Protein 6D4R (pdb70)

Structure (mmCIF, N/CA/C/O backbone):
data_6D4R
#
_entry.id   6D4R
#
_cell.length_a   88.710
_cell.length_b   88.710
_cell.length_c   84.660
_cell.angle_alpha   90.00
_cell.angle_beta   90.00
_cell.angle_gamma   90.00
#
_symmetry.space_group_name_H-M   'I 4'
#
loop_
_entity.id
_entity.type
_entity.pdbx_description
1 polymer "Inosine-5'-monophosphate dehydrogenase,Inosine-5'-monophosphate dehydrogenase"
2 non-polymer 'INOSINIC ACID'
3 non-polymer [4-(isoquinoline-5-sulfonyl)piperazin-1-yl](3-nitrophenyl)methanone
4 water water
#
loop_
_atom_site.group_PDB
_atom_site.id
_atom_site.type_symbol
_atom_site.label_atom_id
_atom_site.label_alt_id
_atom_site.label_comp_id
_atom_site.label_asym_id
_atom_site.label_entity_id
_atom_site.label_seq_id
_atom_site.pdbx_PDB_ins_code
_atom_site.Cartn_x
_atom_site.Cartn_y
_atom_site.Cartn_z
_atom_site.occupancy
_atom_site.B_iso_or_equiv
_atom_site.auth_seq_id
_atom_site.auth_comp_id
_atom_site.auth_asym_id
_atom_site.auth_atom_id
_atom_site.pdbx_PDB_model_num
ATOM 1 N N . VAL A 1 15 ? 37.616 -55.662 -18.045 1.00 32.29 15 VAL A N 1
ATOM 2 C CA . VAL A 1 15 ? 37.531 -54.509 -17.157 1.00 28.17 15 VAL A CA 1
ATOM 3 C C . VAL A 1 15 ? 38.477 -54.728 -15.980 1.00 25.41 15 VAL A C 1
ATOM 4 O O . VAL A 1 15 ? 38.411 -55.776 -15.333 1.00 27.80 15 VAL A O 1
ATOM 8 N N . PRO A 1 16 ? 39.368 -53.753 -15.720 1.00 27.00 16 PRO A N 1
ATOM 9 C CA . PRO A 1 16 ? 40.407 -53.875 -14.689 1.00 28.48 16 PRO A CA 1
ATOM 10 C C . PRO A 1 16 ? 39.882 -54.267 -13.306 1.00 24.39 16 PRO A C 1
ATOM 11 O O . PRO A 1 16 ? 40.589 -54.929 -12.551 1.00 25.19 16 PRO A O 1
ATOM 15 N N . THR A 1 17 ? 38.657 -53.876 -12.975 1.00 18.83 17 THR A N 1
ATOM 16 C CA . THR A 1 17 ? 38.119 -54.156 -11.648 1.00 18.37 17 THR A CA 1
ATOM 17 C C . THR A 1 17 ? 37.182 -55.359 -11.608 1.00 17.26 17 THR A C 1
ATOM 18 O O . THR A 1 17 ? 36.607 -55.665 -10.564 1.00 16.66 17 THR A O 1
ATOM 22 N N . GLY A 1 18 ? 37.035 -56.041 -12.741 1.00 16.17 18 GLY A N 1
ATOM 23 C CA . GLY A 1 18 ? 36.290 -57.285 -12.775 1.00 17.67 18 GLY A CA 1
ATOM 24 C C . GLY A 1 18 ? 35.071 -57.315 -13.671 1.00 15.58 18 GLY A C 1
ATOM 25 O O . GLY A 1 18 ? 34.376 -56.310 -13.860 1.00 17.08 18 GLY A O 1
ATOM 26 N N . GLY A 1 19 ? 34.802 -58.500 -14.208 1.00 17.44 19 GLY A N 1
ATOM 27 C CA . GLY A 1 19 ? 33.707 -58.685 -15.140 1.00 17.14 19 GLY A CA 1
ATOM 28 C C . GLY A 1 19 ? 34.049 -58.118 -16.502 1.00 18.86 19 GLY A C 1
ATOM 29 O O . GLY A 1 19 ? 35.178 -57.695 -16.745 1.00 20.71 19 GLY A O 1
ATOM 30 N N . ASP A 1 20 ? 33.060 -58.106 -17.392 1.00 21.00 20 ASP A N 1
ATOM 31 C CA . ASP A 1 20 ? 33.281 -57.653 -18.763 1.00 21.63 20 ASP A CA 1
ATOM 32 C C . ASP A 1 20 ? 32.487 -56.397 -19.122 1.00 25.02 20 ASP A C 1
ATOM 33 O O . ASP A 1 20 ? 32.515 -55.950 -20.265 1.00 27.38 20 ASP A O 1
ATOM 38 N N . ASP A 1 21 ? 31.793 -55.832 -18.140 1.00 19.19 21 ASP A N 1
ATOM 39 C CA . ASP A 1 21 ? 30.914 -54.690 -18.350 1.00 19.19 21 ASP A CA 1
ATOM 40 C C . ASP A 1 21 ? 31.531 -53.403 -17.779 1.00 19.05 21 ASP A C 1
ATOM 41 O O . ASP A 1 21 ? 31.579 -53.224 -16.562 1.00 19.57 21 ASP A O 1
ATOM 46 N N . PRO A 1 22 ? 31.964 -52.485 -18.658 1.00 19.04 22 PRO A N 1
ATOM 47 C CA . PRO A 1 22 ? 32.612 -51.240 -18.229 1.00 21.29 22 PRO A CA 1
ATOM 48 C C . PRO A 1 22 ? 31.652 -50.298 -17.509 1.00 19.19 22 PRO A C 1
ATOM 49 O O . PRO A 1 22 ? 32.104 -49.361 -16.851 1.00 25.21 22 PRO A O 1
ATOM 53 N N . THR A 1 23 ? 30.353 -50.537 -17.632 1.00 18.81 23 THR A N 1
ATOM 54 C CA . THR A 1 23 ? 29.373 -49.651 -17.021 1.00 19.77 23 THR A CA 1
ATOM 55 C C . THR A 1 23 ? 28.980 -50.096 -15.616 1.00 17.83 23 THR A C 1
ATOM 56 O O . THR A 1 23 ? 28.284 -49.375 -14.922 1.00 17.91 23 THR A O 1
ATOM 60 N N . LYS A 1 24 ? 29.430 -51.278 -15.196 1.00 16.33 24 LYS A N 1
ATOM 61 C CA . LYS A 1 24 ? 29.020 -51.810 -13.893 1.00 16.50 24 LYS A CA 1
ATOM 62 C C . LYS A 1 24 ? 29.492 -50.902 -12.770 1.00 16.31 24 LYS A C 1
ATOM 63 O O . LYS A 1 24 ? 28.741 -50.606 -11.841 1.00 15.95 24 LYS A O 1
ATOM 69 N N . ILE A 1 25 ? 30.741 -50.476 -12.861 1.00 16.68 25 ILE A N 1
ATOM 70 C CA . ILE A 1 25 ? 31.241 -49.469 -11.948 1.00 17.78 25 ILE A CA 1
ATOM 71 C C . ILE A 1 25 ? 31.314 -48.198 -12.788 1.00 23.21 25 ILE A C 1
ATOM 72 O O . ILE A 1 25 ? 32.253 -47.996 -13.553 1.00 27.07 25 ILE A O 1
ATOM 77 N N . ALA A 1 26 ? 30.268 -47.381 -12.657 1.00 21.96 26 ALA A N 1
ATOM 78 C CA . ALA A 1 26 ? 29.935 -46.344 -13.637 1.00 25.82 26 ALA A CA 1
ATOM 79 C C . ALA A 1 26 ? 30.747 -45.062 -13.520 1.00 30.11 26 ALA A C 1
ATOM 80 O O . ALA A 1 26 ? 30.822 -44.302 -14.484 1.00 31.41 26 ALA A O 1
ATOM 82 N N . MET A 1 27 ? 31.346 -44.825 -12.352 1.00 24.78 27 MET A N 1
ATOM 83 C CA . MET A 1 27 ? 32.137 -43.614 -12.109 1.00 23.11 27 MET A CA 1
ATOM 84 C C . MET A 1 27 ? 33.024 -43.751 -10.875 1.00 19.01 27 MET A C 1
ATOM 85 O O . MET A 1 27 ? 32.845 -44.676 -10.075 1.00 18.79 27 MET A O 1
ATOM 90 N N . LEU A 1 28 ? 33.967 -42.824 -10.726 1.00 18.92 28 LEU A N 1
ATOM 91 C CA . LEU A 1 28 ? 34.743 -42.687 -9.499 1.00 17.56 28 LEU A CA 1
ATOM 92 C C . LEU A 1 28 ? 34.192 -41.483 -8.749 1.00 17.98 28 LEU A C 1
ATOM 93 O O . LEU A 1 28 ? 34.298 -40.342 -9.214 1.00 19.70 28 LEU A O 1
ATOM 98 N N . GLY A 1 29 ? 33.571 -41.738 -7.605 1.00 13.73 29 GLY A N 1
ATOM 99 C CA . GLY A 1 29 ? 32.917 -40.683 -6.852 1.00 13.63 29 GLY A CA 1
ATOM 100 C C . GLY A 1 29 ? 33.845 -39.972 -5.899 1.00 14.43 29 GLY A C 1
ATOM 101 O O . GLY A 1 29 ? 34.484 -40.608 -5.052 1.00 15.65 29 GLY A O 1
ATOM 102 N N . LEU A 1 30 ? 33.906 -38.653 -6.033 1.00 13.74 30 LEU A N 1
ATOM 103 C CA . LEU A 1 30 ? 34.697 -37.814 -5.140 1.00 14.02 30 LEU A CA 1
ATOM 104 C C . LEU A 1 30 ? 33.843 -37.131 -4.080 1.00 11.82 30 LEU A C 1
ATOM 105 O O . LEU A 1 30 ? 32.727 -36.683 -4.352 1.00 13.13 30 LEU A O 1
ATOM 110 N N . THR A 1 31 ? 34.385 -37.038 -2.871 1.00 13.11 31 THR A N 1
ATOM 111 C CA . THR A 1 31 ? 33.733 -36.297 -1.802 1.00 14.56 31 THR A CA 1
ATOM 112 C C . THR A 1 31 ? 34.499 -34.996 -1.590 1.00 12.30 31 THR A C 1
ATOM 113 O O . THR A 1 31 ? 35.512 -34.764 -2.258 1.00 13.20 31 THR A O 1
ATOM 117 N N . PHE A 1 32 ? 34.026 -34.158 -0.669 1.00 12.67 32 PHE A N 1
ATOM 118 C CA . PHE A 1 32 ? 34.675 -32.877 -0.424 1.00 12.91 32 PHE A CA 1
ATOM 119 C C . PHE A 1 32 ? 36.162 -33.017 -0.111 1.00 13.71 32 PHE A C 1
ATOM 120 O O . PHE A 1 32 ? 36.980 -32.257 -0.628 1.00 13.49 32 PHE A O 1
ATOM 128 N N . ASP A 1 33 ? 36.500 -34.000 0.713 1.00 13.73 33 ASP A N 1
ATOM 129 C CA . ASP A 1 33 ? 37.878 -34.185 1.150 1.00 15.55 33 ASP A CA 1
ATOM 130 C C . ASP A 1 33 ? 38.820 -34.598 0.015 1.00 15.98 33 ASP A C 1
ATOM 131 O O . ASP A 1 33 ? 40.038 -34.516 0.162 1.00 18.50 33 ASP A O 1
ATOM 136 N N . ASP A 1 34 ? 38.272 -35.037 -1.114 1.00 13.29 34 ASP A N 1
ATOM 137 C CA . ASP A 1 34 ? 39.078 -35.449 -2.264 1.00 13.06 34 ASP A CA 1
ATOM 138 C C . ASP A 1 34 ? 39.581 -34.294 -3.119 1.00 13.27 34 ASP A C 1
ATOM 139 O O . ASP A 1 34 ? 40.390 -34.532 -4.020 1.00 13.67 34 ASP A O 1
ATOM 144 N N . VAL A 1 35 ? 39.088 -33.077 -2.887 1.00 13.33 35 VAL A N 1
ATOM 145 C CA . VAL A 1 35 ? 39.457 -31.978 -3.770 1.00 13.64 35 VAL A CA 1
ATOM 146 C C . VAL A 1 35 ? 39.809 -30.726 -2.993 1.00 12.69 35 VAL A C 1
ATOM 147 O O . VAL A 1 35 ? 39.389 -30.553 -1.854 1.00 14.10 35 VAL A O 1
ATOM 151 N N . LEU A 1 36 ? 40.584 -29.857 -3.631 1.00 12.77 36 LEU A N 1
ATOM 152 C CA . LEU A 1 36 ? 40.796 -28.490 -3.160 1.00 13.00 36 LEU A CA 1
ATOM 153 C C . LEU A 1 36 ? 40.530 -27.543 -4.314 1.00 13.35 36 LEU A C 1
ATOM 154 O O . LEU A 1 36 ? 40.720 -27.895 -5.481 1.00 12.93 36 LEU A O 1
ATOM 159 N N . LEU A 1 37 ? 40.076 -26.346 -3.980 1.00 12.62 37 LEU A N 1
ATOM 160 C CA . LEU A 1 37 ? 39.955 -25.277 -4.966 1.00 13.47 37 LEU A CA 1
ATOM 161 C C . LEU A 1 37 ? 41.302 -24.677 -5.318 1.00 13.77 37 LEU A C 1
ATOM 162 O O . LEU A 1 37 ? 42.087 -24.335 -4.433 1.00 13.77 37 LEU A O 1
ATOM 167 N N . LEU A 1 38 ? 41.551 -24.536 -6.617 1.00 14.12 38 LEU A N 1
ATOM 168 C CA . LEU A 1 38 ? 42.772 -23.879 -7.067 1.00 14.98 38 LEU A CA 1
ATOM 169 C C . LEU A 1 38 ? 42.635 -22.359 -7.016 1.00 14.67 38 LEU A C 1
ATOM 170 O O . LEU A 1 38 ? 41.620 -21.807 -7.462 1.00 16.29 38 LEU A O 1
ATOM 175 N N . PRO A 1 39 ? 43.641 -21.682 -6.454 1.00 15.92 39 PRO A N 1
ATOM 176 C CA . PRO A 1 39 ? 43.668 -20.220 -6.593 1.00 16.34 39 PRO A CA 1
ATOM 177 C C . PRO A 1 39 ? 43.729 -19.824 -8.060 1.00 16.30 39 PRO A C 1
ATOM 178 O O . PRO A 1 39 ? 44.222 -20.598 -8.889 1.00 16.23 39 PRO A O 1
ATOM 182 N N . ALA A 1 40 ? 43.210 -18.646 -8.376 1.00 16.63 40 ALA A N 1
ATOM 183 C CA . ALA A 1 40 ? 43.242 -18.136 -9.738 1.00 16.18 40 ALA A CA 1
ATOM 184 C C . ALA A 1 40 ? 43.469 -16.637 -9.659 1.00 17.66 40 ALA A C 1
ATOM 185 O O . ALA A 1 40 ? 43.431 -16.058 -8.580 1.00 16.76 40 ALA A O 1
ATOM 187 N N . ALA A 1 41 ? 43.727 -16.011 -10.802 1.00 17.41 41 ALA A N 1
ATOM 188 C CA . ALA A 1 41 ? 43.934 -14.568 -10.834 1.00 18.76 41 ALA A CA 1
ATOM 189 C C . ALA A 1 41 ? 42.758 -13.861 -10.159 1.00 17.95 41 ALA A C 1
ATOM 190 O O . ALA A 1 41 ? 41.601 -14.186 -10.433 1.00 18.29 41 ALA A O 1
ATOM 192 N N . SER A 1 42 ? 43.050 -12.928 -9.259 1.00 18.20 42 SER A N 1
ATOM 193 C CA . SER A 1 42 ? 41.993 -12.302 -8.478 1.00 16.85 42 SER A CA 1
ATOM 194 C C . SER A 1 42 ? 42.157 -10.810 -8.280 1.00 22.67 42 SER A C 1
ATOM 195 O O . SER A 1 42 ? 43.232 -10.332 -7.942 1.00 26.66 42 SER A O 1
ATOM 198 N N . ASP A 1 43 ? 41.055 -10.098 -8.474 1.00 22.84 43 ASP A N 1
ATOM 199 C CA . ASP A 1 43 ? 40.934 -8.694 -8.106 1.00 29.14 43 ASP A CA 1
ATOM 200 C C . ASP A 1 43 ? 39.877 -8.556 -7.005 1.00 27.08 43 ASP A C 1
ATOM 201 O O . ASP A 1 43 ? 39.384 -7.461 -6.729 1.00 29.55 43 ASP A O 1
ATOM 206 N N . VAL A 1 44 ? 39.527 -9.678 -6.383 1.00 20.35 44 VAL A N 1
ATOM 207 C CA . VAL A 1 44 ? 38.426 -9.729 -5.426 1.00 20.34 44 VAL A CA 1
ATOM 208 C C . VAL A 1 44 ? 38.911 -9.781 -3.987 1.00 19.91 44 VAL A C 1
ATOM 209 O O . VAL A 1 44 ? 39.615 -10.719 -3.595 1.00 21.58 44 VAL A O 1
ATOM 213 N N . LEU A 1 45 ? 38.546 -8.813 -3.202 1.00 22.11 45 LEU A N 1
ATOM 214 C CA . LEU A 1 45 ? 38.798 -8.859 -1.790 1.00 20.20 45 LEU A CA 1
ATOM 215 C C . LEU A 1 45 ? 37.671 -9.598 -1.080 1.00 20.15 45 LEU A C 1
ATOM 216 O O . LEU A 1 45 ? 36.549 -9.368 -1.363 1.00 19.56 45 LEU A O 1
ATOM 221 N N . PRO A 1 46 ? 38.013 -10.455 -0.145 1.00 17.46 46 PRO A N 1
ATOM 222 C CA . PRO A 1 46 ? 36.968 -11.231 0.533 1.00 18.05 46 PRO A CA 1
ATOM 223 C C . PRO A 1 46 ? 35.813 -10.370 1.048 1.00 19.17 46 PRO A C 1
ATOM 224 O O . PRO A 1 46 ? 34.652 -10.742 0.878 1.00 19.33 46 PRO A O 1
ATOM 228 N N . ALA A 1 47 ? 36.127 -9.212 1.620 1.00 20.87 47 ALA A N 1
ATOM 229 C CA . ALA A 1 47 ? 35.092 -8.361 2.202 1.00 22.75 47 ALA A CA 1
ATOM 230 C C . ALA A 1 47 ? 34.115 -7.820 1.162 1.00 23.03 47 ALA A C 1
ATOM 231 O O . ALA A 1 47 ? 32.985 -7.452 1.500 1.00 26.74 47 ALA A O 1
ATOM 233 N N . ASN A 1 48 ? 34.535 -7.796 -0.098 1.00 21.49 48 ASN A N 1
ATOM 234 C CA . ASN A 1 48 ? 33.739 -7.195 -1.167 1.00 25.72 48 ASN A CA 1
ATOM 235 C C . ASN A 1 48 ? 33.058 -8.187 -2.099 1.00 25.67 48 ASN A C 1
ATOM 236 O O . ASN A 1 48 ? 32.307 -7.789 -2.994 1.00 26.54 48 ASN A O 1
ATOM 241 N N . ALA A 1 49 ? 33.345 -9.472 -1.917 1.00 20.30 49 ALA A N 1
ATOM 242 C CA . ALA A 1 49 ? 32.634 -10.488 -2.676 1.00 19.98 49 ALA A CA 1
ATOM 243 C C . ALA A 1 49 ? 31.132 -10.379 -2.422 1.00 19.54 49 ALA A C 1
ATOM 244 O O . ALA A 1 49 ? 30.698 -9.949 -1.353 1.00 21.75 49 ALA A O 1
ATOM 246 N N . ASP A 1 50 ? 30.356 -10.761 -3.427 1.00 17.95 50 ASP A N 1
ATOM 247 C CA . ASP A 1 50 ? 28.907 -10.779 -3.338 1.00 15.55 50 ASP A CA 1
ATOM 248 C C . ASP A 1 50 ? 28.534 -12.242 -3.095 1.00 14.22 50 ASP A C 1
ATOM 249 O O . ASP A 1 50 ? 28.700 -13.078 -3.988 1.00 16.62 50 ASP A O 1
ATOM 254 N N . THR A 1 51 ? 28.062 -12.552 -1.891 1.00 15.24 51 THR A N 1
ATOM 255 C CA . THR A 1 51 ? 27.734 -13.938 -1.538 1.00 14.95 51 THR A CA 1
ATOM 256 C C . THR A 1 51 ? 26.299 -14.357 -1.883 1.00 17.35 51 THR A C 1
ATOM 257 O O . THR A 1 51 ? 25.880 -15.466 -1.555 1.00 16.85 51 THR A O 1
ATOM 261 N N . SER A 1 52 ? 25.533 -13.479 -2.521 1.00 16.32 52 SER A N 1
ATOM 262 C CA . SER A 1 52 ? 24.143 -13.803 -2.829 1.00 16.11 52 SER A CA 1
ATOM 263 C C . SER A 1 52 ? 24.031 -14.943 -3.840 1.00 16.05 52 SER A C 1
ATOM 264 O O . SER A 1 52 ? 24.884 -15.118 -4.704 1.00 16.37 52 SER A O 1
ATOM 267 N N . SER A 1 53 ? 22.956 -15.715 -3.749 1.00 15.88 53 SER A N 1
ATOM 268 C CA . SER A 1 53 ? 22.798 -16.827 -4.671 1.00 16.66 53 SER A CA 1
ATOM 269 C C . SER A 1 53 ? 21.353 -17.283 -4.737 1.00 16.27 53 SER A C 1
ATOM 270 O O . SER A 1 53 ? 20.605 -17.097 -3.787 1.00 16.42 53 SER A O 1
ATOM 273 N N . GLN A 1 54 ? 20.973 -17.896 -5.854 1.00 16.53 54 GLN A N 1
ATOM 274 C CA . GLN A 1 54 ? 19.626 -18.456 -6.000 1.00 15.59 54 GLN A CA 1
ATOM 275 C C . GLN A 1 54 ? 19.412 -19.686 -5.122 1.00 16.20 54 GLN A C 1
ATOM 276 O O . GLN A 1 54 ? 20.130 -20.673 -5.253 1.00 15.79 54 GLN A O 1
ATOM 282 N N . LEU A 1 55 ? 18.447 -19.605 -4.214 1.00 14.83 55 LEU A N 1
ATOM 283 C CA . LEU A 1 55 ? 17.914 -20.791 -3.549 1.00 15.02 55 LEU A CA 1
ATOM 284 C C . LEU A 1 55 ? 17.024 -21.575 -4.517 1.00 15.58 55 LEU A C 1
ATOM 285 O O . LEU A 1 55 ? 17.082 -22.803 -4.615 1.00 15.68 55 LEU A O 1
ATOM 290 N N . THR A 1 56 ? 16.159 -20.838 -5.210 1.00 15.78 56 THR A N 1
ATOM 291 C CA . THR A 1 56 ? 15.256 -21.414 -6.201 1.00 16.98 56 THR A CA 1
ATOM 292 C C . THR A 1 56 ? 15.290 -20.516 -7.419 1.00 17.32 56 THR A C 1
ATOM 293 O O . THR A 1 56 ? 15.952 -19.477 -7.395 1.00 17.27 56 THR A O 1
ATOM 297 N N . LYS A 1 57 ? 14.572 -20.888 -8.472 1.00 19.17 57 LYS A N 1
ATOM 298 C CA . LYS A 1 57 ? 14.514 -20.041 -9.665 1.00 18.27 57 LYS A CA 1
ATOM 299 C C . LYS A 1 57 ? 14.186 -18.578 -9.336 1.00 19.69 57 LYS A C 1
ATOM 300 O O . LYS A 1 57 ? 14.812 -17.670 -9.873 1.00 21.36 57 LYS A O 1
ATOM 306 N N . LYS A 1 58 ? 13.226 -18.345 -8.443 1.00 19.17 58 LYS A N 1
ATOM 307 C CA . LYS A 1 58 ? 12.821 -16.966 -8.131 1.00 20.43 58 LYS A CA 1
ATOM 308 C C . LYS A 1 58 ? 13.473 -16.358 -6.888 1.00 25.76 58 LYS A C 1
ATOM 309 O O . LYS A 1 58 ? 13.627 -15.139 -6.798 1.00 30.08 58 LYS A O 1
ATOM 315 N N . ILE A 1 59 ? 13.847 -17.187 -5.920 1.00 17.11 59 ILE A N 1
ATOM 316 C CA . ILE A 1 59 ? 14.299 -16.661 -4.637 1.00 20.06 59 ILE A CA 1
ATOM 317 C C . ILE A 1 59 ? 15.819 -16.612 -4.528 1.00 19.69 59 ILE A C 1
ATOM 318 O O . ILE A 1 59 ? 16.494 -17.641 -4.658 1.00 18.53 59 ILE A O 1
ATOM 323 N N . ARG A 1 60 ? 16.346 -15.409 -4.314 1.00 19.60 60 ARG A N 1
ATOM 324 C CA . ARG A 1 60 ? 17.776 -15.199 -4.116 1.00 17.62 60 ARG A CA 1
ATOM 325 C C . ARG A 1 60 ? 18.030 -14.854 -2.658 1.00 21.20 60 ARG A C 1
ATOM 326 O O . ARG A 1 60 ? 17.375 -13.975 -2.101 1.00 24.85 60 ARG A O 1
ATOM 334 N N . LEU A 1 61 ? 18.971 -15.557 -2.037 1.00 17.15 61 LEU A N 1
ATOM 335 C CA . LEU A 1 61 ? 19.355 -15.307 -0.656 1.00 16.15 61 LEU A CA 1
ATOM 336 C C . LEU A 1 61 ? 20.603 -14.436 -0.603 1.00 17.65 61 LEU A C 1
ATOM 337 O O . LEU A 1 61 ? 21.428 -14.469 -1.515 1.00 18.25 61 LEU A O 1
ATOM 342 N N . LYS A 1 62 ? 20.751 -13.676 0.475 1.00 15.77 62 LYS A N 1
ATOM 343 C CA . LYS A 1 62 ? 21.957 -12.873 0.670 1.00 16.48 62 LYS A CA 1
ATOM 344 C C . LYS A 1 62 ? 23.179 -13.746 0.996 1.00 17.94 62 LYS A C 1
ATOM 345 O O . LYS A 1 62 ? 24.316 -13.419 0.634 1.00 17.66 62 LYS A O 1
ATOM 351 N N . VAL A 1 63 ? 22.924 -14.842 1.706 1.00 16.11 63 VAL A N 1
ATOM 352 C CA A VAL A 1 63 ? 23.967 -15.818 1.981 0.37 17.89 63 VAL A CA 1
ATOM 353 C CA B VAL A 1 63 ? 23.929 -15.822 2.107 0.63 17.95 63 VAL A CA 1
ATOM 354 C C . VAL A 1 63 ? 23.443 -17.185 1.603 1.00 15.81 63 VAL A C 1
ATOM 355 O O . VAL A 1 63 ? 22.287 -17.522 1.836 1.00 17.31 63 VAL A O 1
ATOM 362 N N . PRO A 1 64 ? 24.310 -17.975 0.949 1.00 14.58 64 PRO A N 1
ATOM 363 C CA . PRO A 1 64 ? 23.807 -19.167 0.243 1.00 14.96 64 PRO A CA 1
ATOM 364 C C . PRO A 1 64 ? 23.700 -20.407 1.117 1.00 13.91 64 PRO A C 1
ATOM 365 O O . PRO A 1 64 ? 24.215 -21.477 0.766 1.00 15.68 64 PRO A O 1
ATOM 369 N N . LEU A 1 65 ? 23.001 -20.261 2.236 1.00 14.84 65 LEU A N 1
ATOM 370 C CA . LEU A 1 65 ? 22.961 -21.297 3.252 1.00 15.10 65 LEU A CA 1
ATOM 371 C C . LEU A 1 65 ? 21.556 -21.488 3.772 1.00 14.39 65 LEU A C 1
ATOM 372 O O . LEU A 1 65 ? 20.843 -20.516 4.055 1.00 15.07 65 LEU A O 1
ATOM 377 N N A VAL A 1 66 ? 21.124 -22.741 3.859 0.60 15.04 66 VAL A N 1
ATOM 378 N N B VAL A 1 66 ? 21.183 -22.754 3.920 0.40 15.05 66 VAL A N 1
ATOM 379 C CA A VAL A 1 66 ? 19.839 -23.062 4.473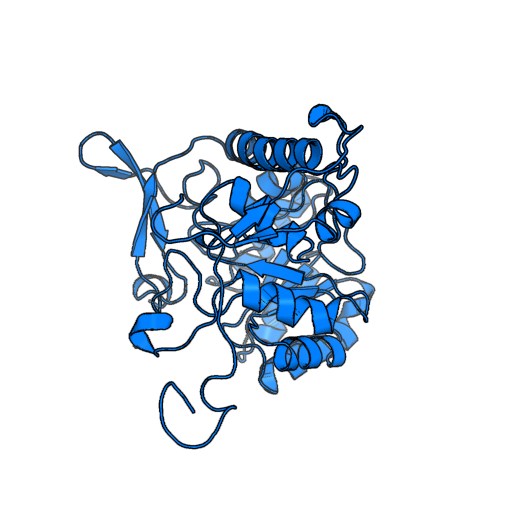 0.60 15.90 66 VAL A CA 1
ATOM 380 C CA B VAL A 1 66 ? 19.878 -23.146 4.421 0.40 15.90 66 VAL A CA 1
ATOM 381 C C A VAL A 1 66 ? 20.018 -24.157 5.515 0.60 14.02 66 VAL A C 1
ATOM 382 C C B VAL A 1 66 ? 20.087 -24.134 5.564 0.40 14.06 66 VAL A C 1
ATOM 383 O O A VAL A 1 66 ? 20.874 -25.028 5.378 0.60 15.53 66 VAL A O 1
ATOM 384 O O B VAL A 1 66 ? 21.041 -24.916 5.544 0.40 15.31 66 VAL A O 1
ATOM 391 N N . SER A 1 67 ? 19.220 -24.098 6.574 1.00 14.83 67 SER A N 1
ATOM 392 C CA . SER A 1 67 ? 19.315 -25.081 7.652 1.00 16.25 67 SER A CA 1
ATOM 393 C C . SER A 1 67 ? 18.442 -26.306 7.386 1.00 15.17 67 SER A C 1
ATOM 394 O O . SER A 1 67 ? 17.344 -26.196 6.834 1.00 16.88 67 SER A O 1
ATOM 397 N N . SER A 1 68 ? 18.958 -27.467 7.773 1.00 15.98 68 SER A N 1
ATOM 398 C CA . SER A 1 68 ? 18.308 -28.751 7.512 1.00 15.54 68 SER A CA 1
ATOM 399 C C . SER A 1 68 ? 16.938 -28.874 8.150 1.00 15.97 68 SER A C 1
ATOM 400 O O . SER A 1 68 ? 16.709 -28.373 9.261 1.00 16.97 68 SER A O 1
ATOM 403 N N . ALA A 1 69 ? 16.047 -29.568 7.450 1.00 14.60 69 ALA A N 1
ATOM 404 C CA . ALA A 1 69 ? 14.708 -29.841 7.952 1.00 15.63 69 ALA A CA 1
ATOM 405 C C . ALA A 1 69 ? 14.755 -31.001 8.942 1.00 15.25 69 ALA A C 1
ATOM 406 O O . ALA A 1 69 ? 14.293 -32.103 8.648 1.00 17.17 69 ALA A O 1
ATOM 408 N N . MET A 1 70 ? 15.315 -30.742 10.118 1.00 16.45 70 MET A N 1
ATOM 409 C CA . MET A 1 70 ? 15.523 -31.777 11.126 1.00 17.48 70 MET A CA 1
ATOM 410 C C . MET A 1 70 ? 15.068 -31.273 12.482 1.00 15.96 70 MET A C 1
ATOM 411 O O . MET A 1 70 ? 15.182 -30.086 12.772 1.00 16.90 70 MET A O 1
ATOM 416 N N . ASP A 1 71 ? 14.591 -32.183 13.324 1.00 18.31 71 ASP A N 1
ATOM 417 C CA . ASP A 1 71 ? 14.051 -31.769 14.619 1.00 19.96 71 ASP A CA 1
ATOM 418 C C . ASP A 1 71 ? 15.103 -31.425 15.680 1.00 21.93 71 ASP A C 1
ATOM 419 O O . ASP A 1 71 ? 14.757 -30.997 16.784 1.00 23.00 71 ASP A O 1
ATOM 424 N N . THR A 1 72 ? 16.382 -31.582 15.339 1.00 18.07 72 THR A N 1
ATOM 425 C CA . THR A 1 72 ? 17.448 -31.073 16.193 1.00 19.23 72 THR A CA 1
ATOM 426 C C . THR A 1 72 ? 18.197 -29.921 15.514 1.00 18.47 72 THR A C 1
ATOM 427 O O . THR A 1 72 ? 19.259 -29.507 15.967 1.00 21.54 72 THR A O 1
ATOM 431 N N . VAL A 1 73 ? 17.611 -29.380 14.448 1.00 17.47 73 VAL A N 1
ATOM 432 C CA . VAL A 1 73 ? 18.213 -28.253 13.743 1.00 18.05 73 VAL A CA 1
ATOM 433 C C . VAL A 1 73 ? 17.272 -27.059 13.565 1.00 17.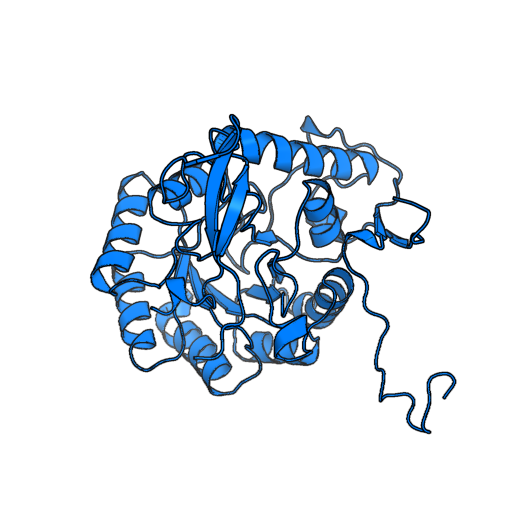11 73 VAL A C 1
ATOM 434 O O . VAL A 1 73 ? 17.598 -25.960 14.007 1.00 18.47 73 VAL A O 1
ATOM 438 N N . THR A 1 74 ? 16.118 -27.266 12.927 1.00 16.42 74 THR A N 1
ATOM 439 C CA . THR A 1 74 ? 15.271 -26.143 12.531 1.00 16.74 74 THR A CA 1
ATOM 440 C C . THR A 1 74 ? 13.829 -26.164 13.011 1.00 17.93 74 THR A C 1
ATOM 441 O O . THR A 1 74 ? 12.992 -26.888 12.477 1.00 18.63 74 THR A O 1
ATOM 445 N N . GLU A 1 75 ? 13.561 -25.334 14.017 1.00 19.27 75 GLU A N 1
ATOM 446 C CA . GLU A 1 75 ? 12.200 -24.916 14.326 1.00 19.19 75 GLU A CA 1
ATOM 447 C C . GLU A 1 75 ? 12.145 -23.402 14.167 1.00 19.85 75 GLU A C 1
ATOM 448 O O . GLU A 1 75 ? 13.030 -22.825 13.546 1.00 18.43 75 GLU A O 1
ATOM 454 N N . ALA A 1 76 ? 11.113 -22.747 14.694 1.00 19.63 76 ALA A N 1
ATOM 455 C CA . ALA A 1 76 ? 10.936 -21.319 14.449 1.00 19.95 76 ALA A CA 1
ATOM 456 C C . ALA A 1 76 ? 12.138 -20.443 14.820 1.00 18.13 76 ALA A C 1
ATOM 457 O O . ALA A 1 76 ? 12.512 -19.546 14.067 1.00 19.38 76 ALA A O 1
ATOM 459 N N . ARG A 1 77 ? 12.760 -20.715 15.944 1.00 19.08 77 ARG A N 1
ATOM 460 C CA . ARG A 1 77 ? 13.848 -19.874 16.386 1.00 18.70 77 ARG A CA 1
ATOM 461 C C . ARG A 1 77 ? 15.007 -19.907 15.399 1.00 18.22 77 ARG A C 1
ATOM 462 O O . ARG A 1 77 ? 15.536 -18.908 15.047 1.00 19.78 77 ARG A O 1
ATOM 470 N N . MET A 1 78 ? 15.346 -21.099 14.936 1.00 18.32 78 MET A N 1
ATOM 471 C CA . MET A 1 78 ? 16.401 -21.254 13.939 1.00 18.26 78 MET A CA 1
ATOM 472 C C . MET A 1 78 ? 16.010 -20.611 12.614 1.00 16.45 78 MET A C 1
ATOM 473 O O . MET A 1 78 ? 16.824 -19.929 11.987 1.00 17.47 78 MET A O 1
ATOM 478 N N . ALA A 1 79 ? 14.771 -20.825 12.177 1.00 16.96 79 ALA A N 1
ATOM 479 C CA . ALA A 1 79 ? 14.329 -20.236 10.915 1.00 17.56 79 ALA A CA 1
ATOM 480 C C . ALA A 1 79 ? 14.405 -18.702 10.943 1.00 17.88 79 ALA A C 1
ATOM 481 O O . ALA A 1 79 ? 14.816 -18.064 9.977 1.00 18.23 79 ALA A O 1
ATOM 483 N N . ILE A 1 80 ? 14.010 -18.112 12.064 1.00 19.62 80 ILE A N 1
ATOM 484 C CA . ILE A 1 80 ? 14.086 -16.667 12.218 1.00 20.46 80 ILE A CA 1
ATOM 485 C C . ILE A 1 80 ? 15.544 -16.196 12.153 1.00 17.64 80 ILE A C 1
ATOM 486 O O . ILE A 1 80 ? 15.872 -15.257 11.433 1.00 19.36 80 ILE A O 1
ATOM 491 N N . ALA A 1 81 ? 16.417 -16.864 12.899 1.00 19.33 81 ALA A N 1
ATOM 492 C CA . ALA A 1 81 ? 17.821 -16.474 12.933 1.00 19.57 81 ALA A CA 1
ATOM 493 C C . ALA A 1 81 ? 18.485 -16.651 11.563 1.00 18.36 81 ALA A C 1
ATOM 494 O O . ALA A 1 81 ? 19.245 -15.797 11.132 1.00 17.42 81 ALA A O 1
ATOM 496 N N . MET A 1 82 ? 18.172 -17.750 10.877 1.00 17.82 82 MET A N 1
ATOM 497 C CA . MET A 1 82 ? 18.730 -17.987 9.542 1.00 17.28 82 MET A CA 1
ATOM 498 C C . MET A 1 82 ? 18.319 -16.900 8.553 1.00 16.96 82 MET A C 1
ATOM 499 O O . MET A 1 82 ? 19.141 -16.388 7.797 1.00 17.98 82 MET A O 1
ATOM 504 N N . ALA A 1 83 ? 17.041 -16.538 8.569 1.00 17.24 83 ALA A N 1
ATOM 505 C CA . ALA A 1 83 ? 16.545 -15.499 7.680 1.00 17.72 83 ALA A CA 1
ATOM 506 C C . ALA A 1 83 ? 17.196 -14.145 7.986 1.00 18.11 83 ALA A C 1
ATOM 507 O O . ALA A 1 83 ? 17.584 -13.419 7.068 1.00 19.64 83 ALA A O 1
ATOM 509 N N . ARG A 1 84 ? 17.333 -13.819 9.270 1.00 18.65 84 ARG A N 1
ATOM 510 C CA . ARG A 1 84 ? 17.966 -12.565 9.659 1.00 19.63 84 ARG A CA 1
ATOM 511 C C . ARG A 1 84 ? 19.428 -12.522 9.232 1.00 21.23 84 ARG A C 1
ATOM 512 O O . ARG A 1 84 ? 19.950 -11.458 8.927 1.00 23.02 84 ARG A O 1
ATOM 520 N N . ALA A 1 85 ? 20.078 -13.684 9.208 1.00 19.56 85 ALA A N 1
ATOM 521 C CA . ALA A 1 85 ? 21.476 -13.790 8.792 1.00 20.03 85 ALA A CA 1
ATOM 522 C C . ALA A 1 85 ? 21.644 -13.757 7.270 1.00 20.17 85 ALA A C 1
ATOM 523 O O . ALA A 1 85 ? 22.761 -13.733 6.776 1.00 22.06 85 ALA A O 1
ATOM 525 N N . GLY A 1 86 ? 20.539 -13.786 6.530 1.00 19.09 86 GLY A N 1
ATOM 526 C CA . GLY A 1 86 ? 20.593 -13.697 5.084 1.00 19.83 86 GLY A CA 1
ATOM 527 C C . GLY A 1 86 ? 20.376 -15.023 4.380 1.00 16.22 86 GLY A C 1
ATOM 528 O O . GLY A 1 86 ? 20.389 -15.067 3.150 1.00 16.59 86 GLY A O 1
ATOM 529 N N . GLY A 1 87 ? 20.161 -16.086 5.161 1.00 15.66 87 GLY A N 1
ATOM 530 C CA . GLY A 1 87 ? 19.874 -17.405 4.622 1.00 16.75 87 GLY A CA 1
ATOM 531 C C . GLY A 1 87 ? 18.414 -17.772 4.797 1.00 16.50 87 GLY A C 1
ATOM 532 O O . GLY A 1 87 ? 17.541 -16.906 4.725 1.00 16.87 87 GLY A O 1
ATOM 533 N N . MET A 1 88 ? 18.131 -19.047 5.034 1.00 16.00 88 MET A N 1
ATOM 534 C CA . MET A 1 88 ? 16.752 -19.473 5.283 1.00 17.02 88 MET A CA 1
ATOM 535 C C . MET A 1 88 ? 16.740 -20.771 6.071 1.00 15.72 88 MET A C 1
ATOM 536 O O . MET A 1 88 ? 17.678 -21.564 5.987 1.00 15.96 88 MET A O 1
ATOM 541 N N . GLY A 1 89 ? 15.688 -20.977 6.848 1.00 16.78 89 GLY A N 1
ATOM 542 C CA . GLY A 1 89 ? 15.477 -22.252 7.504 1.00 16.73 89 GLY A CA 1
ATOM 543 C C . GLY A 1 89 ? 14.407 -23.057 6.796 1.00 16.67 89 GLY A C 1
ATOM 544 O O . GLY A 1 89 ? 13.470 -22.495 6.223 1.00 17.29 89 GLY A O 1
ATOM 545 N N . VAL A 1 90 ? 14.553 -24.377 6.816 1.00 15.59 90 VAL A N 1
ATOM 546 C CA . VAL A 1 90 ? 13.482 -25.265 6.373 1.00 17.51 90 VAL A CA 1
ATOM 547 C C . VAL A 1 90 ? 12.944 -25.987 7.600 1.00 16.54 90 VAL A C 1
ATOM 548 O O . VAL A 1 90 ? 13.631 -26.816 8.199 1.00 16.85 90 VAL A O 1
ATOM 552 N N . LEU A 1 91 ? 11.721 -25.638 8.001 1.00 17.07 91 LEU A N 1
ATOM 553 C CA . LEU A 1 91 ? 11.108 -26.258 9.173 1.00 16.81 91 LEU A CA 1
ATOM 554 C C . LEU A 1 91 ? 10.886 -27.755 8.997 1.00 17.39 91 LEU A C 1
ATOM 555 O O . LEU A 1 91 ? 10.376 -28.203 7.968 1.00 19.54 91 LEU A O 1
ATOM 560 N N . HIS A 1 92 ? 11.260 -28.526 10.011 1.00 18.20 92 HIS A N 1
ATOM 561 C CA . HIS A 1 92 ? 11.099 -29.971 9.939 1.00 18.03 92 HIS A CA 1
ATOM 562 C C . HIS A 1 92 ? 9.620 -30.349 9.997 1.00 19.16 92 HIS A C 1
ATOM 563 O O . HIS A 1 92 ? 8.778 -29.541 10.408 1.00 19.29 92 HIS A O 1
ATOM 570 N N . ARG A 1 93 ? 9.315 -31.565 9.565 1.00 18.94 93 ARG A N 1
ATOM 571 C CA . ARG A 1 93 ? 7.934 -32.046 9.487 1.00 19.71 93 ARG A CA 1
ATOM 572 C C . ARG A 1 93 ? 7.634 -33.188 10.450 1.00 20.45 93 ARG A C 1
ATOM 573 O O . ARG A 1 93 ? 6.638 -33.901 10.293 1.00 21.42 93 ARG A O 1
ATOM 581 N N . ASN A 1 94 ? 8.451 -33.357 11.464 1.00 20.32 94 ASN A N 1
ATOM 582 C CA . ASN A 1 94 ? 8.243 -34.409 12.448 1.00 21.90 94 ASN A CA 1
ATOM 583 C C . ASN A 1 94 ? 7.372 -33.939 13.615 1.00 24.09 94 ASN A C 1
ATOM 584 O O . ASN A 1 94 ? 7.739 -34.005 14.739 1.00 24.71 94 ASN A O 1
ATOM 589 N N . LEU A 1 95 ? 6.211 -33.443 13.272 1.00 24.13 95 LEU A N 1
ATOM 590 C CA . LEU A 1 95 ? 5.304 -32.862 14.247 1.00 24.97 95 LEU A CA 1
ATOM 591 C C . LEU A 1 95 ? 3.956 -32.694 13.564 1.00 25.56 95 LEU A C 1
ATOM 592 O O . LEU A 1 95 ? 3.869 -32.779 12.336 1.00 25.23 95 LEU A O 1
ATOM 597 N N . PRO A 1 96 ? 2.887 -32.487 14.351 1.00 27.50 96 PRO A N 1
ATOM 598 C CA . PRO A 1 96 ? 1.572 -32.310 13.728 1.00 27.74 96 PRO A CA 1
ATOM 599 C C . PRO A 1 96 ? 1.523 -31.141 12.746 1.00 23.11 96 PRO A C 1
ATOM 600 O O . PRO A 1 96 ? 2.228 -30.146 12.919 1.00 24.68 96 PRO A O 1
ATOM 604 N N . VAL A 1 97 ? 0.695 -31.287 11.715 1.00 23.75 97 VAL A N 1
ATOM 605 C CA . VAL A 1 97 ? 0.490 -30.247 10.715 1.00 25.90 97 VAL A CA 1
ATOM 606 C C . VAL A 1 97 ? 0.197 -28.887 11.347 1.00 27.14 97 VAL A C 1
ATOM 607 O O . VAL A 1 97 ? 0.789 -27.877 10.969 1.00 25.93 97 VAL A O 1
ATOM 611 N N . ALA A 1 98 ? -0.716 -28.862 12.313 1.00 28.23 98 ALA A N 1
ATOM 612 C CA . ALA A 1 98 ? -1.092 -27.615 12.972 1.00 27.23 98 ALA A CA 1
ATOM 613 C C . ALA A 1 98 ? 0.092 -26.914 13.640 1.00 24.94 98 ALA A C 1
ATOM 614 O O . ALA A 1 98 ? 0.202 -25.685 13.606 1.00 27.13 98 ALA A O 1
ATOM 616 N N . GLU A 1 99 ? 0.984 -27.693 14.240 1.00 25.40 99 GLU A N 1
ATOM 617 C CA . GLU A 1 99 ? 2.136 -27.114 14.925 1.00 25.66 99 GLU A CA 1
ATOM 618 C C . GLU A 1 99 ? 3.185 -26.585 13.940 1.00 23.78 99 GLU A C 1
ATOM 619 O O . GLU A 1 99 ? 3.805 -25.551 14.184 1.00 24.28 99 GLU A O 1
ATOM 625 N N . GLN A 1 100 ? 3.359 -27.277 12.819 1.00 23.88 100 GLN A N 1
ATOM 626 C CA . GLN A 1 100 ? 4.305 -26.821 11.799 1.00 22.82 100 GLN A CA 1
ATOM 627 C C . GLN A 1 100 ? 3.822 -25.518 11.172 1.00 23.57 100 GLN A C 1
ATOM 628 O O . GLN A 1 100 ? 4.598 -24.586 10.973 1.00 22.97 100 GLN A O 1
ATOM 634 N N . ALA A 1 101 ? 2.528 -25.455 10.870 1.00 24.08 101 ALA A N 1
ATOM 635 C CA . ALA A 1 101 ? 1.939 -24.240 10.321 1.00 24.77 101 ALA A CA 1
ATOM 636 C C . ALA A 1 101 ? 2.049 -23.090 11.317 1.00 22.90 101 ALA A C 1
ATOM 637 O O . ALA A 1 101 ? 2.285 -21.947 10.927 1.00 25.40 101 ALA A O 1
ATOM 639 N N . ALA A 1 102 ? 1.889 -23.402 12.601 1.00 23.69 102 ALA A N 1
ATOM 640 C CA . ALA A 1 102 ? 2.040 -22.402 13.653 1.00 26.99 102 ALA A CA 1
ATOM 641 C C . ALA A 1 102 ? 3.476 -21.886 13.724 1.00 26.27 102 ALA A C 1
ATOM 642 O O . ALA A 1 102 ? 3.717 -20.725 14.048 1.00 27.47 102 ALA A O 1
ATOM 644 N N . GLN A 1 103 ? 4.435 -22.750 13.409 1.00 25.09 103 GLN A N 1
ATOM 645 C CA . GLN A 1 103 ? 5.830 -22.315 13.395 1.00 25.00 103 GLN A CA 1
ATOM 646 C C . GLN A 1 103 ? 6.096 -21.365 12.226 1.00 21.73 103 GLN A C 1
ATOM 647 O O . GLN A 1 103 ? 6.857 -20.407 12.372 1.00 23.59 103 GLN A O 1
ATOM 653 N N . VAL A 1 104 ? 5.456 -21.616 11.085 1.00 22.50 104 VAL A N 1
ATOM 654 C CA . VAL A 1 104 ? 5.531 -20.718 9.937 1.00 24.25 104 VAL A CA 1
ATOM 655 C C . VAL A 1 104 ? 4.993 -19.339 10.305 1.00 29.08 104 VAL A C 1
ATOM 656 O O . VAL A 1 104 ? 5.611 -18.320 10.009 1.00 27.47 104 VAL A O 1
ATOM 660 N N . GLU A 1 105 ? 3.838 -19.312 10.963 1.00 28.78 105 GLU A N 1
ATOM 661 C CA . GLU A 1 105 ? 3.244 -18.042 11.367 1.00 28.91 105 GLU A CA 1
ATOM 662 C C . GLU A 1 105 ? 4.113 -17.295 12.380 1.00 29.98 105 GLU A C 1
ATOM 663 O O . GLU A 1 105 ? 4.184 -16.065 12.358 1.00 32.87 105 GLU A O 1
ATOM 669 N N . THR A 1 106 ? 4.772 -18.040 13.261 1.00 27.75 106 THR A N 1
ATOM 670 C CA . THR A 1 106 ? 5.704 -17.446 14.212 1.00 29.96 106 THR A CA 1
ATOM 671 C C . THR A 1 106 ? 6.846 -16.735 13.483 1.00 31.89 106 THR A C 1
ATOM 672 O O . THR A 1 106 ? 7.231 -15.624 13.853 1.00 32.14 106 THR A O 1
ATOM 676 N N . VAL A 1 107 ? 7.376 -17.368 12.439 1.00 28.81 107 VAL A N 1
ATOM 677 C CA . VAL A 1 107 ? 8.452 -16.771 11.658 1.00 28.23 107 VAL A CA 1
ATOM 678 C C . VAL A 1 107 ? 7.979 -15.514 10.927 1.00 33.74 107 VAL A C 1
ATOM 679 O O . VAL A 1 107 ? 8.661 -14.492 10.937 1.00 35.04 107 VAL A O 1
ATOM 683 N N . LYS A 1 108 ? 6.802 -15.582 10.311 1.00 33.27 108 LYS A N 1
ATOM 684 C CA . LYS A 1 108 ? 6.293 -14.451 9.539 1.00 36.39 108 LYS A CA 1
ATOM 685 C C . LYS A 1 108 ? 5.900 -13.282 10.442 1.00 38.13 108 LYS A C 1
ATOM 686 O O . LYS A 1 108 ? 5.792 -12.144 9.985 1.00 42.67 108 LYS A O 1
ATOM 692 N N . ARG A 1 109 ? 5.714 -13.537 11.721 1.00 36.72 109 ARG A N 1
ATOM 693 C CA . ARG A 1 109 ? 5.361 -12.492 12.676 1.00 40.72 109 ARG A CA 1
ATOM 694 C C . ARG A 1 109 ? 6.595 -11.745 13.178 1.00 41.58 109 ARG A C 1
ATOM 695 O O . ARG A 1 109 ? 6.500 -10.747 13.862 1.00 40.47 109 ARG A O 1
ATOM 703 N N . SER A 1 110 ? 7.767 -12.232 12.778 1.00 37.26 110 SER A N 1
ATOM 704 C CA . SER A 1 110 ? 9.012 -11.551 13.118 1.00 38.66 110 SER A CA 1
ATOM 705 C C . SER A 1 110 ? 9.498 -10.649 11.986 1.00 39.43 110 SER A C 1
ATOM 706 O O . SER A 1 110 ? 10.672 -10.287 11.933 1.00 44.17 110 SER A O 1
ATOM 709 N N . GLY A 1 111 ? 8.591 -10.282 11.087 1.00 36.92 111 GLY A N 1
ATOM 710 C CA . GLY A 1 111 ? 8.931 -9.416 9.972 1.00 38.61 111 GLY A CA 1
ATOM 711 C C . GLY A 1 111 ? 8.826 -10.118 8.632 1.00 36.83 111 GLY A C 1
ATOM 712 O O . GLY A 1 111 ? 8.298 -11.229 8.543 1.00 42.38 111 GLY A O 1
ATOM 713 N N . GLY A 1 112 ? 9.335 -9.473 7.586 1.00 33.66 112 GLY A N 1
ATOM 714 C CA . GLY A 1 112 ? 9.286 -10.031 6.246 1.00 37.75 112 GLY A CA 1
ATOM 715 C C . GLY A 1 112 ? 10.400 -11.032 6.008 1.00 34.97 112 GLY A C 1
ATOM 716 O O . GLY A 1 112 ? 11.287 -10.804 5.180 1.00 36.16 112 GLY A O 1
ATOM 717 N N . LEU A 1 113 ? 10.346 -12.144 6.736 1.00 32.18 113 LEU A N 1
ATOM 718 C CA . LEU A 1 113 ? 11.398 -13.151 6.690 1.00 26.09 113 LEU A CA 1
ATOM 719 C C . LEU A 1 113 ? 10.983 -14.351 5.843 1.00 23.10 113 LEU A C 1
ATOM 720 O O . LEU A 1 113 ? 9.882 -14.886 6.000 1.00 26.53 113 LEU A O 1
ATOM 725 N N . LEU A 1 114 ? 11.870 -14.762 4.943 1.00 22.98 114 LEU A N 1
ATOM 726 C CA . LEU A 1 114 ? 11.670 -15.978 4.162 1.00 20.46 114 LEU A CA 1
ATOM 727 C C . LEU A 1 114 ? 11.664 -17.202 5.067 1.00 20.36 114 LEU A C 1
ATOM 728 O O . LEU A 1 114 ? 12.406 -17.269 6.052 1.00 19.72 114 LEU A O 1
ATOM 733 N N . VAL A 1 115 ? 10.817 -18.167 4.733 1.00 19.39 115 VAL A N 1
ATOM 734 C CA . VAL A 1 115 ? 10.813 -19.428 5.458 1.00 19.75 115 VAL A CA 1
ATOM 735 C C . VAL A 1 115 ? 10.367 -20.574 4.556 1.00 18.50 115 VAL A C 1
ATOM 736 O O . VAL A 1 115 ? 9.531 -20.404 3.664 1.00 19.41 115 VAL A O 1
ATOM 740 N N . GLY A 1 116 ? 10.968 -21.737 4.762 1.00 16.13 116 GLY A N 1
ATOM 741 C CA . GLY A 1 116 ? 10.540 -22.933 4.068 1.00 15.79 116 GLY A CA 1
ATOM 742 C C . GLY A 1 116 ? 10.060 -23.984 5.040 1.00 15.85 116 GLY A C 1
ATOM 743 O O . GLY A 1 116 ? 10.252 -23.890 6.246 1.00 17.00 116 GLY A O 1
ATOM 744 N N . ALA A 1 117 ? 9.433 -25.019 4.506 1.00 16.79 117 ALA A N 1
ATOM 745 C CA . ALA A 1 117 ? 8.940 -26.098 5.340 1.00 16.23 117 ALA A CA 1
ATOM 746 C C . ALA A 1 117 ? 8.910 -27.386 4.541 1.00 15.24 117 ALA A C 1
ATOM 747 O O . ALA A 1 117 ? 8.595 -27.379 3.352 1.00 16.79 117 ALA A O 1
ATOM 749 N N . ALA A 1 118 ? 9.245 -28.483 5.210 1.00 16.24 118 ALA A N 1
ATOM 750 C CA . ALA A 1 118 ? 9.292 -29.794 4.580 1.00 17.00 118 ALA A CA 1
ATOM 751 C C . ALA A 1 118 ? 7.930 -30.476 4.568 1.00 17.23 118 ALA A C 1
ATOM 752 O O . ALA A 1 118 ? 7.142 -30.342 5.512 1.00 18.26 118 ALA A O 1
ATOM 754 N N . VAL A 1 119 ? 7.658 -31.199 3.490 1.00 15.26 119 VAL A N 1
ATOM 755 C CA . VAL A 1 119 ? 6.505 -32.104 3.433 1.00 17.21 119 VAL A CA 1
ATOM 756 C C . VAL A 1 119 ? 6.955 -33.420 2.822 1.00 19.49 119 VAL A C 1
ATOM 757 O O . VAL A 1 119 ? 7.928 -33.466 2.061 1.00 18.07 119 VAL A O 1
ATOM 761 N N . GLY A 1 120 ? 6.262 -34.502 3.157 1.00 19.09 120 GLY A N 1
ATOM 762 C CA . GLY A 1 120 ? 6.565 -35.796 2.572 1.00 20.34 120 GLY A CA 1
ATOM 763 C C . GLY A 1 120 ? 5.716 -36.094 1.353 1.00 18.49 120 GLY A C 1
ATOM 764 O O . GLY A 1 120 ? 5.293 -35.175 0.643 1.00 19.80 120 GLY A O 1
ATOM 765 N N . VAL A 1 121 ? 5.479 -37.379 1.102 1.00 21.01 121 VAL A N 1
ATOM 766 C CA . VAL A 1 121 ? 4.609 -37.783 0.004 1.00 24.08 121 VAL A CA 1
ATOM 767 C C . VAL A 1 121 ? 3.548 -38.769 0.494 1.00 26.78 121 VAL A C 1
ATOM 768 O O . VAL A 1 121 ? 2.838 -39.381 -0.305 1.00 29.74 121 VAL A O 1
ATOM 772 N N . GLY A 1 122 ? 3.441 -38.906 1.812 1.00 24.09 122 GLY A N 1
ATOM 773 C CA . GLY A 1 122 ? 2.440 -39.773 2.411 1.00 29.10 122 GLY A CA 1
ATOM 774 C C . GLY A 1 122 ? 1.033 -39.212 2.310 1.00 33.39 122 GLY A C 1
ATOM 775 O O . GLY A 1 122 ? 0.802 -38.196 1.657 1.00 30.80 122 GLY A O 1
ATOM 776 N N . ASP A 1 123 ? 0.062 -39.837 2.959 1.00 38.99 123 ASP A N 1
ATOM 777 C CA . ASP A 1 123 ? -1.310 -39.350 2.757 1.00 42.40 123 ASP A CA 1
ATOM 778 C C . ASP A 1 123 ? -1.613 -38.068 3.417 1.00 40.72 123 ASP A C 1
ATOM 779 O O . ASP A 1 123 ? -2.546 -37.426 3.061 1.00 40.04 123 ASP A O 1
ATOM 784 N N . ASP A 1 124 ? -0.855 -37.701 4.407 1.00 36.95 124 ASP A N 1
ATOM 785 C CA . ASP A 1 124 ? -1.104 -36.419 5.062 1.00 32.57 124 ASP A CA 1
ATOM 786 C C . ASP A 1 124 ? -0.315 -35.268 4.443 1.00 27.20 124 ASP A C 1
ATOM 787 O O . ASP A 1 124 ? -0.473 -34.111 4.845 1.00 26.83 124 ASP A O 1
ATOM 792 N N . ALA A 1 125 ? 0.518 -35.585 3.458 1.00 27.08 125 ALA A N 1
ATOM 793 C CA . ALA A 1 125 ? 1.423 -34.600 2.877 1.00 24.94 125 ALA A CA 1
ATOM 794 C C . ALA A 1 125 ? 0.698 -33.449 2.191 1.00 23.54 125 ALA A C 1
ATOM 795 O O . ALA A 1 125 ? 1.066 -32.289 2.371 1.00 21.56 125 ALA A O 1
ATOM 797 N N . TRP A 1 126 ? -0.337 -33.762 1.415 1.00 25.75 126 TRP A N 1
ATOM 798 C CA . TRP A 1 126 ? -1.058 -32.721 0.696 1.00 26.49 126 TRP A CA 1
ATOM 799 C C . TRP A 1 126 ? -1.744 -31.729 1.633 1.00 23.45 126 TRP A C 1
ATOM 800 O O . TRP A 1 126 ? -1.643 -30.524 1.429 1.00 22.75 126 TRP A O 1
ATOM 811 N N . GLU A 1 127 ? -2.430 -32.226 2.662 1.00 23.92 127 GLU A N 1
ATOM 812 C CA . GLU A 1 127 ? -3.060 -31.342 3.639 1.00 27.40 127 GLU A CA 1
ATOM 813 C C . GLU A 1 127 ? -2.009 -30.515 4.369 1.00 23.01 127 GLU A C 1
ATOM 814 O O . GLU A 1 127 ? -2.221 -29.338 4.646 1.00 25.05 127 GLU A O 1
ATOM 820 N N . ARG A 1 128 ? -0.869 -31.136 4.677 1.00 23.65 128 ARG A N 1
ATOM 821 C CA . ARG A 1 128 ? 0.226 -30.422 5.329 1.00 21.97 128 ARG A CA 1
ATOM 822 C C . ARG A 1 128 ? 0.683 -29.263 4.451 1.00 20.87 128 ARG A C 1
ATOM 823 O O . ARG A 1 128 ? 0.790 -28.130 4.919 1.00 20.75 128 ARG A O 1
ATOM 831 N N . ALA A 1 129 ? 0.914 -29.551 3.172 1.00 19.40 129 ALA A N 1
ATOM 832 C CA . ALA A 1 129 ? 1.311 -28.523 2.212 1.00 19.90 129 ALA A CA 1
ATOM 833 C C . ALA A 1 129 ? 0.321 -27.355 2.147 1.00 21.55 129 ALA A C 1
ATOM 834 O O . ALA A 1 129 ? 0.726 -26.193 2.097 1.00 21.80 129 ALA A O 1
ATOM 836 N N . MET A 1 130 ? -0.970 -27.658 2.140 1.00 23.93 130 MET A N 1
ATOM 837 C CA . MET A 1 130 ? -1.986 -26.621 2.055 1.00 22.48 130 MET A CA 1
ATOM 838 C C . MET A 1 130 ? -2.067 -25.791 3.315 1.00 22.73 130 MET A C 1
ATOM 839 O O . MET A 1 130 ? -2.220 -24.612 3.245 1.00 23.61 130 MET A O 1
ATOM 844 N N . ALA A 1 131 ? -1.890 -26.415 4.459 1.00 21.58 131 ALA A N 1
ATOM 845 C CA . ALA A 1 131 ? -1.842 -25.685 5.724 1.00 22.01 131 ALA A CA 1
ATOM 846 C C . ALA A 1 131 ? -0.635 -24.751 5.788 1.00 22.67 131 ALA A C 1
ATOM 847 O O . ALA A 1 131 ? -0.713 -23.646 6.338 1.00 24.56 131 ALA A O 1
ATOM 849 N N . LEU A 1 132 ? 0.484 -25.207 5.233 1.00 22.43 132 LEU A N 1
ATOM 850 C CA . LEU A 1 132 ? 1.692 -24.391 5.184 1.00 21.90 132 LEU A CA 1
ATOM 851 C C . LEU A 1 132 ? 1.508 -23.223 4.225 1.00 21.81 132 LEU A C 1
ATOM 852 O O . LEU A 1 132 ? 1.922 -22.100 4.516 1.00 22.11 132 LEU A O 1
ATOM 857 N N . ARG A 1 133 ? 0.871 -23.478 3.105 1.00 23.19 133 ARG A N 1
ATOM 858 C CA . ARG A 1 133 ? 0.510 -22.420 2.190 1.00 25.15 133 ARG A CA 1
ATOM 859 C C . ARG A 1 133 ? -0.366 -21.362 2.848 1.00 25.46 133 ARG A C 1
ATOM 860 O O . ARG A 1 133 ? -0.111 -20.200 2.744 1.00 25.84 133 ARG A O 1
ATOM 868 N N . ASP A 1 134 ? -1.359 -21.829 3.566 1.00 25.79 134 ASP A N 1
ATOM 869 C CA . ASP A 1 134 ? -2.263 -20.934 4.286 1.00 25.03 134 ASP A CA 1
ATOM 870 C C . ASP A 1 134 ? -1.533 -20.105 5.334 1.00 26.83 134 ASP A C 1
ATOM 871 O O . ASP A 1 134 ? -1.923 -18.973 5.619 1.00 28.25 134 ASP A O 1
ATOM 876 N N . ALA A 1 135 ? -0.466 -20.665 5.901 1.00 25.37 135 ALA A N 1
ATOM 877 C CA . ALA A 1 135 ? 0.305 -19.974 6.927 1.00 24.80 135 ALA A CA 1
ATOM 878 C C . ALA A 1 135 ? 1.300 -18.961 6.353 1.00 22.48 135 ALA A C 1
ATOM 879 O O . ALA A 1 135 ? 1.911 -18.205 7.100 1.00 25.93 135 ALA A O 1
ATOM 881 N N . GLY A 1 136 ? 1.452 -18.946 5.032 1.00 23.50 136 GLY A N 1
ATOM 882 C CA . GLY A 1 136 ? 2.317 -17.978 4.377 1.00 25.73 136 GLY A CA 1
ATOM 883 C C . GLY A 1 136 ? 3.722 -18.464 4.044 1.00 25.07 136 GLY A C 1
ATOM 884 O O . GLY A 1 136 ? 4.624 -17.648 3.862 1.00 24.94 136 GLY A O 1
ATOM 885 N N . VAL A 1 137 ? 3.907 -19.779 3.947 1.00 21.47 137 VAL A N 1
ATOM 886 C CA . VAL A 1 137 ? 5.233 -20.339 3.667 1.00 21.31 137 VAL A CA 1
ATOM 887 C C . VAL A 1 137 ? 5.716 -19.871 2.290 1.00 22.30 137 VAL A C 1
ATOM 888 O O . VAL A 1 137 ? 4.919 -19.706 1.364 1.00 22.71 137 VAL A O 1
ATOM 892 N N . ASP A 1 138 ? 7.023 -19.646 2.151 1.00 20.69 138 ASP A N 1
ATOM 893 C CA . ASP A 1 138 ? 7.572 -19.185 0.877 1.00 21.05 138 ASP A CA 1
ATOM 894 C C . ASP A 1 138 ? 8.055 -20.331 0.005 1.00 18.49 138 ASP A C 1
ATOM 895 O O . ASP A 1 138 ? 8.010 -20.256 -1.220 1.00 18.67 138 ASP A O 1
ATOM 900 N N . VAL A 1 139 ? 8.528 -21.388 0.657 1.00 19.96 139 VAL A N 1
ATOM 901 C CA . VAL A 1 139 ? 9.143 -22.508 -0.034 1.00 18.83 139 VAL A CA 1
ATOM 902 C C . VAL A 1 139 ? 8.633 -23.811 0.549 1.00 16.04 139 VAL A C 1
ATOM 903 O O . VAL A 1 139 ? 8.657 -24.004 1.756 1.00 18.00 139 VAL A O 1
ATOM 907 N N . LEU A 1 140 ? 8.155 -24.692 -0.316 1.00 16.87 140 LEU A N 1
ATOM 908 C CA . LEU A 1 140 ? 7.827 -26.040 0.113 1.00 17.13 140 LEU A CA 1
ATOM 909 C C . LEU A 1 140 ? 8.923 -26.978 -0.347 1.00 16.92 140 LEU A C 1
ATOM 910 O O . LEU A 1 140 ? 9.309 -26.963 -1.515 1.00 17.02 140 LEU A O 1
ATOM 915 N N . VAL A 1 141 ? 9.427 -27.791 0.578 1.00 16.95 141 VAL A N 1
ATOM 916 C CA . VAL A 1 141 ? 10.464 -28.756 0.241 1.00 17.00 141 VAL A CA 1
ATOM 917 C C . VAL A 1 141 ? 9.868 -30.149 0.293 1.00 15.90 141 VAL A C 1
ATOM 918 O O . VAL A 1 141 ? 9.524 -30.638 1.369 1.00 17.25 141 VAL A O 1
ATOM 922 N N . VAL A 1 142 ? 9.713 -30.770 -0.872 1.00 16.15 142 VAL A N 1
ATOM 923 C CA . VAL A 1 142 ? 9.311 -32.171 -0.917 1.00 16.95 142 VAL A CA 1
ATOM 924 C C . VAL A 1 142 ? 10.530 -32.991 -0.498 1.00 17.24 142 VAL A C 1
ATOM 925 O O . VAL A 1 142 ? 11.511 -33.099 -1.235 1.00 19.34 142 VAL A O 1
ATOM 929 N N . ASP A 1 143 ? 10.429 -33.559 0.697 1.00 16.62 143 ASP A N 1
ATOM 930 C CA . ASP A 1 143 ? 11.562 -33.962 1.533 1.00 19.70 143 ASP A CA 1
ATOM 931 C C . ASP A 1 143 ? 11.632 -35.484 1.622 1.00 19.45 143 ASP A C 1
ATOM 932 O O . ASP A 1 143 ? 10.999 -36.098 2.486 1.00 20.57 143 ASP A O 1
ATOM 937 N N . THR A 1 144 ? 12.381 -36.097 0.707 1.00 17.41 144 THR A N 1
ATOM 938 C CA . THR A 1 144 ? 12.516 -37.550 0.697 1.00 17.99 144 THR A CA 1
ATOM 939 C C . THR A 1 144 ? 13.972 -37.968 0.588 1.00 16.98 144 THR A C 1
ATOM 940 O O . THR A 1 144 ? 14.855 -37.156 0.291 1.00 17.82 144 THR A O 1
ATOM 944 N N . ALA A 1 145 ? 14.228 -39.242 0.849 1.00 18.12 145 ALA A N 1
ATOM 945 C CA . ALA A 1 145 ? 15.580 -39.764 0.734 1.00 19.54 145 ALA A CA 1
ATOM 946 C C . ALA A 1 145 ? 15.915 -40.135 -0.702 1.00 20.02 145 ALA A C 1
ATOM 947 O O . ALA A 1 145 ? 17.070 -40.361 -1.032 1.00 21.65 145 ALA A O 1
ATOM 949 N N . HIS A 1 146 ? 14.904 -40.203 -1.560 1.00 19.02 146 HIS A N 1
ATOM 950 C CA . HIS A 1 146 ? 15.110 -40.675 -2.925 1.00 17.92 146 HIS A CA 1
ATOM 951 C C . HIS A 1 146 ? 13.983 -40.178 -3.817 1.00 18.37 146 HIS A C 1
ATOM 952 O O . HIS A 1 146 ? 12.892 -40.774 -3.877 1.00 18.41 146 HIS A O 1
ATOM 959 N N . ALA A 1 147 ? 14.251 -39.095 -4.530 1.00 16.96 147 ALA A N 1
ATOM 960 C CA . ALA A 1 147 ? 13.205 -38.410 -5.273 1.00 17.40 147 ALA A CA 1
ATOM 961 C C . ALA A 1 147 ? 12.921 -39.014 -6.635 1.00 18.92 147 ALA A C 1
ATOM 962 O O . ALA A 1 147 ? 11.932 -38.653 -7.261 1.00 19.46 147 ALA A O 1
ATOM 964 N N . HIS A 1 148 ? 13.758 -39.944 -7.095 1.00 18.39 148 HIS A N 1
ATOM 965 C CA . HIS A 1 148 ? 13.544 -40.548 -8.409 1.00 18.89 148 HIS A CA 1
ATOM 966 C C . HIS A 1 148 ? 12.476 -41.641 -8.357 1.00 18.65 148 HIS A C 1
ATOM 967 O O . HIS A 1 148 ? 12.763 -42.837 -8.458 1.00 19.78 148 HIS A O 1
ATOM 974 N N . ASN A 1 149 ? 11.236 -41.189 -8.234 1.00 18.13 149 ASN A N 1
ATOM 975 C CA . ASN A 1 149 ? 10.104 -42.029 -7.895 1.00 20.30 149 ASN A CA 1
ATOM 976 C C . ASN A 1 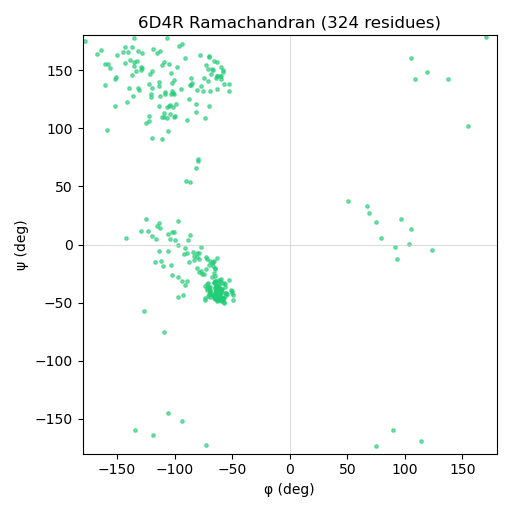149 ? 8.845 -41.285 -8.314 1.00 21.48 149 ASN A C 1
ATOM 977 O O . ASN A 1 149 ? 8.736 -40.077 -8.109 1.00 20.14 149 ASN A O 1
ATOM 982 N N . ARG A 1 150 ? 7.899 -42.004 -8.909 1.00 20.21 150 ARG A N 1
ATOM 983 C CA . ARG A 1 150 ? 6.712 -41.370 -9.477 1.00 21.21 150 ARG A CA 1
ATOM 984 C C . ARG A 1 150 ? 5.904 -40.597 -8.446 1.00 21.70 150 ARG A C 1
ATOM 985 O O . ARG A 1 150 ? 5.394 -39.514 -8.746 1.00 21.72 150 ARG A O 1
ATOM 987 N N . LYS A 1 151 ? 5.794 -41.132 -7.231 1.00 22.82 151 LYS A N 1
ATOM 988 C CA . LYS A 1 151 ? 5.028 -40.450 -6.189 1.00 24.46 151 LYS A CA 1
ATOM 989 C C . LYS A 1 151 ? 5.649 -39.097 -5.835 1.00 23.86 151 LYS A C 1
ATOM 990 O O . LYS A 1 151 ? 4.939 -38.102 -5.645 1.00 24.73 151 LYS A O 1
ATOM 992 N N . VAL A 1 152 ? 6.978 -39.048 -5.784 1.00 23.08 152 VAL A N 1
ATOM 993 C CA . VAL A 1 152 ? 7.662 -37.797 -5.462 1.00 21.61 152 VAL A CA 1
ATOM 994 C C . VAL A 1 152 ? 7.568 -36.784 -6.608 1.00 19.49 152 VAL A C 1
ATOM 995 O O . VAL A 1 152 ? 7.276 -35.611 -6.388 1.00 19.99 152 VAL A O 1
ATOM 999 N N . LEU A 1 153 ? 7.780 -37.252 -7.833 1.00 19.89 153 LEU A N 1
ATOM 1000 C CA . LEU A 1 153 ? 7.689 -36.398 -9.007 1.00 20.32 153 LEU A CA 1
ATOM 1001 C C . LEU A 1 153 ? 6.265 -35.859 -9.161 1.00 19.64 153 LEU A C 1
ATOM 1002 O O . LEU A 1 153 ? 6.068 -34.685 -9.492 1.00 22.48 153 LEU A O 1
ATOM 1007 N N . ASP A 1 154 ? 5.275 -36.709 -8.902 1.00 20.77 154 ASP A N 1
ATOM 1008 C CA . ASP A 1 154 ? 3.877 -36.271 -8.957 1.00 23.47 154 ASP A CA 1
ATOM 1009 C C . ASP A 1 154 ? 3.564 -35.202 -7.925 1.00 21.78 154 ASP A C 1
ATOM 1010 O O . ASP A 1 154 ? 2.825 -34.260 -8.207 1.00 20.87 154 ASP A O 1
ATOM 1015 N N . MET A 1 155 ? 4.101 -35.354 -6.717 1.00 21.09 155 MET A N 1
ATOM 1016 C CA . MET A 1 155 ? 3.872 -34.371 -5.663 1.00 21.77 155 MET A CA 1
ATOM 1017 C C . MET A 1 155 ? 4.474 -33.024 -6.036 1.00 21.50 155 MET A C 1
ATOM 1018 O O . MET A 1 155 ? 3.847 -31.977 -5.865 1.00 21.21 155 MET A O 1
ATOM 1023 N N . VAL A 1 156 ? 5.706 -33.050 -6.536 1.00 21.61 156 VAL A N 1
ATOM 1024 C CA . VAL A 1 156 ? 6.362 -31.833 -6.986 1.00 22.23 156 VAL A CA 1
ATOM 1025 C C . VAL A 1 156 ? 5.526 -31.144 -8.063 1.00 20.49 156 VAL A C 1
ATOM 1026 O O . VAL A 1 156 ? 5.235 -29.953 -7.967 1.00 21.09 156 VAL A O 1
ATOM 1030 N N . HIS A 1 157 ? 5.123 -31.911 -9.071 1.00 24.52 157 HIS A N 1
ATOM 1031 C CA . HIS A 1 157 ? 4.300 -31.388 -10.156 1.00 21.59 157 HIS A CA 1
ATOM 1032 C C . HIS A 1 157 ? 2.955 -30.836 -9.680 1.00 22.73 157 HIS A C 1
ATOM 1033 O O . HIS A 1 157 ? 2.566 -29.739 -10.068 1.00 23.75 157 HIS A O 1
ATOM 1040 N N . ARG A 1 158 ? 2.241 -31.556 -8.850 1.00 21.23 158 ARG A N 1
ATOM 1041 C CA . ARG A 1 158 ? 0.959 -31.104 -8.375 1.00 23.59 158 ARG A CA 1
ATOM 1042 C C . ARG A 1 158 ? 1.087 -29.827 -7.575 1.00 25.38 158 ARG A C 1
ATOM 1043 O O . ARG A 1 158 ? 0.319 -28.939 -7.727 1.00 25.08 158 ARG A O 1
ATOM 1051 N N . LEU A 1 159 ? 2.094 -29.746 -6.727 1.00 23.13 159 LEU A N 1
ATOM 1052 C CA . LEU A 1 159 ? 2.325 -28.507 -5.994 1.00 22.02 159 LEU A CA 1
ATOM 1053 C C . LEU A 1 159 ? 2.626 -27.342 -6.931 1.00 24.70 159 LEU A C 1
ATOM 1054 O O . LEU A 1 159 ? 2.066 -26.255 -6.781 1.00 25.05 159 LEU A O 1
ATOM 1059 N N . LYS A 1 160 ? 3.507 -27.564 -7.901 1.00 24.83 160 LYS A N 1
ATOM 1060 C CA . LYS A 1 160 ? 3.879 -26.501 -8.823 1.00 24.82 160 LYS A CA 1
ATOM 1061 C C . LYS A 1 160 ? 2.682 -26.014 -9.639 1.00 27.78 160 LYS A C 1
ATOM 1062 O O . LYS A 1 160 ? 2.544 -24.819 -9.899 1.00 28.82 160 LYS A O 1
ATOM 1068 N N . THR A 1 161 ? 1.806 -26.932 -10.029 1.00 30.30 161 THR A N 1
ATOM 1069 C CA . THR A 1 161 ? 0.645 -26.550 -10.827 1.00 31.15 161 THR A CA 1
ATOM 1070 C C . THR A 1 161 ? -0.453 -25.897 -9.989 1.00 30.73 161 THR A C 1
ATOM 1071 O O . THR A 1 161 ? -1.276 -25.145 -10.514 1.00 35.17 161 THR A O 1
ATOM 1075 N N . THR A 1 162 ? -0.461 -26.174 -8.688 1.00 28.73 162 THR A N 1
ATOM 1076 C CA . THR A 1 162 ? -1.539 -25.718 -7.810 1.00 29.28 162 THR A CA 1
ATOM 1077 C C . THR A 1 162 ? -1.203 -24.436 -7.050 1.00 31.83 162 THR A C 1
ATOM 1078 O O . THR A 1 162 ? -2.022 -23.517 -6.973 1.00 31.88 162 THR A O 1
ATOM 1082 N N . VAL A 1 163 ? -0.003 -24.373 -6.482 1.00 29.37 163 VAL A N 1
ATOM 1083 C CA . VAL A 1 163 ? 0.390 -23.224 -5.675 1.00 26.21 163 VAL A CA 1
ATOM 1084 C C . VAL A 1 163 ? 1.667 -22.561 -6.187 1.00 25.54 163 VAL A C 1
ATOM 1085 O O . VAL A 1 163 ? 2.231 -21.698 -5.519 1.00 27.23 163 VAL A O 1
ATOM 1089 N N . GLY A 1 164 ? 2.097 -22.950 -7.385 1.00 26.58 164 GLY A N 1
ATOM 1090 C CA . GLY A 1 164 ? 3.387 -22.544 -7.921 1.00 30.95 164 GLY A CA 1
ATOM 1091 C C . GLY A 1 164 ? 3.592 -21.069 -8.206 1.00 31.10 164 GLY A C 1
ATOM 1092 O O . GLY A 1 164 ? 4.728 -20.610 -8.323 1.00 33.47 164 GLY A O 1
ATOM 1093 N N . ASP A 1 165 ? 2.530 -20.317 -8.345 1.00 30.52 165 ASP A N 1
ATOM 1094 C CA . ASP A 1 165 ? 2.706 -18.921 -8.589 1.00 36.84 165 ASP A CA 1
ATOM 1095 C C . ASP A 1 165 ? 3.097 -18.166 -7.321 1.00 34.73 165 ASP A C 1
ATOM 1096 O O . ASP A 1 165 ? 3.671 -17.119 -7.391 1.00 35.82 165 ASP A O 1
ATOM 1101 N N . GLU A 1 166 ? 2.742 -18.699 -6.174 1.00 29.72 166 GLU A N 1
ATOM 1102 C CA . GLU A 1 166 ? 2.989 -18.030 -4.903 1.00 29.67 166 GLU A CA 1
ATOM 1103 C C . GLU A 1 166 ? 4.061 -18.721 -4.061 1.00 28.00 166 GLU A C 1
ATOM 1104 O O . GLU A 1 166 ? 4.606 -18.129 -3.132 1.00 27.89 166 GLU A O 1
ATOM 1106 N N . ILE A 1 167 ? 4.346 -19.978 -4.380 1.00 25.93 167 ILE A N 1
ATOM 1107 C CA . ILE A 1 167 ? 5.286 -20.768 -3.595 1.00 25.29 167 ILE A CA 1
ATOM 1108 C C . ILE A 1 167 ? 6.291 -21.457 -4.503 1.00 21.53 167 ILE A C 1
ATOM 1109 O O . ILE A 1 167 ? 5.928 -22.012 -5.534 1.00 21.99 167 ILE A O 1
ATOM 1114 N N . GLU A 1 168 ? 7.564 -21.399 -4.122 1.00 18.80 168 GLU A N 1
ATOM 1115 C CA . GLU A 1 168 ? 8.608 -22.129 -4.834 1.00 19.25 168 GLU A CA 1
ATOM 1116 C C . GLU A 1 168 ? 8.704 -23.554 -4.304 1.00 18.56 168 GLU A C 1
ATOM 1117 O O . GLU A 1 168 ? 8.652 -23.778 -3.099 1.00 18.51 168 GLU A O 1
ATOM 1123 N N . VAL A 1 169 ? 8.838 -24.509 -5.214 1.00 18.21 169 VAL A N 1
ATOM 1124 C CA . VAL A 1 169 ? 8.812 -25.921 -4.850 1.00 18.45 169 VAL A CA 1
ATOM 1125 C C . VAL A 1 169 ? 10.164 -26.593 -5.081 1.00 16.93 169 VAL A C 1
ATOM 1126 O O . VAL A 1 169 ? 10.663 -26.646 -6.204 1.00 19.97 169 VAL A O 1
ATOM 1130 N N . VAL A 1 170 ? 10.740 -27.107 -4.000 1.00 16.77 170 VAL A N 1
ATOM 1131 C CA . VAL A 1 170 ? 12.027 -27.797 -4.052 1.00 16.12 170 VAL A CA 1
ATOM 1132 C C . VAL A 1 170 ? 11.745 -29.285 -3.994 1.00 16.80 170 VAL A C 1
ATOM 1133 O O . VAL A 1 170 ? 10.883 -29.705 -3.223 1.00 18.04 170 VAL A O 1
ATOM 1137 N N . GLY A 1 171 ? 12.460 -30.076 -4.792 1.00 15.99 171 GLY A N 1
ATOM 1138 C CA . GLY A 1 171 ? 12.366 -31.523 -4.704 1.00 15.53 171 GLY A CA 1
ATOM 1139 C C . GLY A 1 171 ? 13.717 -32.137 -4.398 1.00 16.80 171 GLY A C 1
ATOM 1140 O O . GLY A 1 171 ? 14.745 -31.626 -4.841 1.00 16.09 171 GLY A O 1
ATOM 1141 N N . GLY A 1 172 ? 13.715 -33.239 -3.659 1.00 15.38 172 GLY A N 1
ATOM 1142 C CA . GLY A 1 172 ? 14.949 -33.944 -3.342 1.00 15.69 172 GLY A CA 1
ATOM 1143 C C . GLY A 1 172 ? 14.634 -35.179 -2.533 1.00 16.05 172 GLY A C 1
ATOM 1144 O O . GLY A 1 172 ? 13.480 -35.387 -2.150 1.00 16.31 172 GLY A O 1
ATOM 1145 N N . ASN A 1 173 ? 15.637 -35.998 -2.240 1.00 15.27 173 ASN A N 1
ATOM 1146 C CA . ASN A 1 173 ? 17.014 -35.761 -2.673 1.00 13.41 173 ASN A CA 1
ATOM 1147 C C . ASN A 1 173 ? 17.399 -36.668 -3.816 1.00 14.47 173 ASN A C 1
ATOM 1148 O O . ASN A 1 173 ? 16.839 -37.764 -3.980 1.00 14.90 173 ASN A O 1
ATOM 1153 N N . VAL A 1 174 ? 18.371 -36.217 -4.596 1.00 14.21 174 VAL A N 1
ATOM 1154 C CA . VAL A 1 174 ? 18.917 -37.005 -5.697 1.00 15.59 174 VAL A CA 1
ATOM 1155 C C . VAL A 1 174 ? 20.429 -37.084 -5.630 1.00 14.14 174 VAL A C 1
ATOM 1156 O O . VAL A 1 174 ? 21.071 -36.310 -4.923 1.00 15.19 174 VAL A O 1
ATOM 1160 N N . ALA A 1 175 ? 21.001 -38.017 -6.380 1.00 15.79 175 ALA A N 1
ATOM 1161 C CA . ALA A 1 175 ? 22.445 -38.172 -6.393 1.00 17.73 175 ALA A CA 1
ATOM 1162 C C . ALA A 1 175 ? 22.935 -38.501 -7.790 1.00 16.77 175 ALA A C 1
ATOM 1163 O O . ALA A 1 175 ? 24.120 -38.773 -7.978 1.00 18.46 175 ALA A O 1
ATOM 1165 N N . THR A 1 176 ? 22.034 -38.484 -8.773 1.00 16.24 176 THR A N 1
ATOM 1166 C CA . THR A 1 176 ? 22.394 -38.817 -10.148 1.00 16.93 176 THR A CA 1
ATOM 1167 C C . THR A 1 176 ? 21.836 -37.788 -11.121 1.00 16.50 176 THR A C 1
ATOM 1168 O O . THR A 1 176 ? 20.870 -37.085 -10.818 1.00 16.32 176 THR A O 1
ATOM 1172 N N . ARG A 1 177 ? 22.449 -37.725 -12.296 1.00 16.15 177 ARG A N 1
ATOM 1173 C CA . ARG A 1 177 ? 22.013 -36.834 -13.358 1.00 16.54 177 ARG A CA 1
ATOM 1174 C C . ARG A 1 177 ? 20.577 -37.143 -13.785 1.00 15.70 177 ARG A C 1
ATOM 1175 O O . ARG A 1 177 ? 19.759 -36.234 -13.926 1.00 16.44 177 ARG A O 1
ATOM 1183 N N . ALA A 1 178 ? 20.264 -38.419 -13.972 1.00 16.46 178 ALA A N 1
ATOM 1184 C CA . ALA A 1 178 ? 18.926 -38.786 -14.427 1.00 16.73 178 ALA A CA 1
ATOM 1185 C C . ALA A 1 178 ? 17.838 -38.411 -13.424 1.00 17.46 178 ALA A C 1
ATOM 1186 O O . ALA A 1 178 ? 16.743 -37.993 -13.804 1.00 17.67 178 ALA A O 1
ATOM 1188 N N . ALA A 1 179 ? 18.132 -38.556 -12.134 1.00 16.15 179 ALA A N 1
ATOM 1189 C CA . ALA A 1 179 ? 17.144 -38.227 -11.116 1.00 15.45 179 ALA A CA 1
ATOM 1190 C C . ALA A 1 179 ? 16.912 -36.713 -11.068 1.00 15.44 179 ALA A C 1
ATOM 1191 O O . ALA A 1 179 ? 15.780 -36.236 -10.951 1.00 16.13 179 ALA A O 1
ATOM 1193 N N . ALA A 1 180 ? 18.004 -35.959 -11.166 1.00 15.33 180 ALA A N 1
ATOM 1194 C CA . ALA A 1 180 ? 17.929 -34.505 -11.233 1.00 16.47 180 ALA A CA 1
ATOM 1195 C C . ALA A 1 180 ? 17.106 -34.076 -12.451 1.00 14.69 180 ALA A C 1
ATOM 1196 O O . ALA A 1 180 ? 16.233 -33.220 -12.341 1.00 15.22 180 ALA A O 1
ATOM 1198 N N . ALA A 1 181 ? 17.371 -34.697 -13.597 1.00 15.02 181 ALA A N 1
ATOM 1199 C CA . ALA A 1 181 ? 16.618 -34.392 -14.815 1.00 17.60 181 ALA A CA 1
ATOM 1200 C C . ALA A 1 181 ? 15.122 -34.658 -14.649 1.00 17.46 181 ALA A C 1
ATOM 1201 O O . ALA A 1 181 ? 14.292 -33.885 -15.150 1.00 17.99 181 ALA A O 1
ATOM 1203 N N . ALA A 1 182 ? 14.772 -35.736 -13.947 1.00 16.14 182 ALA A N 1
ATOM 1204 C CA . ALA A 1 182 ? 13.365 -36.062 -13.705 1.00 17.26 182 ALA A CA 1
ATOM 1205 C C . ALA A 1 182 ? 12.676 -34.994 -12.867 1.00 17.92 182 ALA A C 1
ATOM 1206 O O . ALA A 1 182 ? 11.549 -34.600 -13.165 1.00 18.22 182 ALA A O 1
ATOM 1208 N N . LEU A 1 183 ? 13.337 -34.516 -11.816 1.00 16.59 183 LEU A N 1
ATOM 1209 C CA . LEU A 1 183 ? 12.780 -33.425 -11.014 1.00 16.73 183 LEU A CA 1
ATOM 1210 C C . LEU A 1 183 ? 12.621 -32.143 -11.816 1.00 15.97 183 LEU A C 1
ATOM 1211 O O . LEU A 1 183 ? 11.635 -31.426 -11.648 1.00 16.72 183 LEU A O 1
ATOM 1216 N N . VAL A 1 184 ? 13.592 -31.847 -12.671 1.00 16.49 184 VAL A N 1
ATOM 1217 C CA . VAL A 1 184 ? 13.496 -30.669 -13.527 1.00 18.39 184 VAL A CA 1
ATOM 1218 C C . VAL A 1 184 ? 12.243 -30.778 -14.398 1.00 18.12 184 VAL A C 1
ATOM 1219 O O . VAL A 1 184 ? 11.436 -29.845 -14.475 1.00 19.33 184 VAL A O 1
ATOM 1223 N N . GLU A 1 185 ? 12.066 -31.935 -15.019 1.00 17.71 185 GLU A N 1
ATOM 1224 C CA . GLU A 1 185 ? 10.921 -32.155 -15.905 1.00 19.23 185 GLU A CA 1
ATOM 1225 C C . GLU A 1 185 ? 9.594 -32.049 -15.147 1.00 22.62 185 GLU A C 1
ATOM 1226 O O . GLU A 1 185 ? 8.593 -31.565 -15.685 1.00 23.58 185 GLU A O 1
ATOM 1232 N N . ALA A 1 186 ? 9.591 -32.477 -13.890 1.00 18.96 186 ALA A N 1
ATOM 1233 C CA . ALA A 1 186 ? 8.389 -32.417 -13.058 1.00 20.20 186 ALA A CA 1
ATOM 1234 C C . ALA A 1 186 ? 8.016 -30.992 -12.634 1.00 21.98 186 ALA A C 1
ATOM 1235 O O . ALA A 1 186 ? 6.919 -30.760 -12.126 1.00 23.89 186 ALA A O 1
ATOM 1237 N N . GLY A 1 187 ? 8.927 -30.042 -12.838 1.00 17.49 187 GLY A N 1
ATOM 1238 C CA . GLY A 1 187 ? 8.664 -28.650 -12.518 1.00 20.01 187 GLY A CA 1
ATOM 1239 C C . GLY A 1 187 ? 9.347 -28.099 -11.274 1.00 17.01 187 GLY A C 1
ATOM 1240 O O . GLY A 1 187 ? 8.995 -27.026 -10.804 1.00 19.88 187 GLY A O 1
ATOM 1241 N N . ALA A 1 188 ? 10.333 -28.822 -10.735 1.00 18.33 188 ALA A N 1
ATOM 1242 C CA . ALA A 1 188 ? 11.045 -28.338 -9.548 1.00 17.16 188 ALA A CA 1
ATOM 1243 C C . ALA A 1 188 ? 11.676 -26.961 -9.753 1.00 15.38 188 ALA A C 1
ATOM 1244 O O . ALA A 1 188 ? 12.251 -26.684 -10.805 1.00 18.24 188 ALA A O 1
ATOM 1246 N N . ASP A 1 189 ? 11.559 -26.115 -8.731 1.00 16.30 189 ASP A N 1
ATOM 1247 C CA . ASP A 1 189 ? 12.206 -24.799 -8.734 1.00 18.36 189 ASP A CA 1
ATOM 1248 C C . ASP A 1 189 ? 13.635 -24.851 -8.191 1.00 16.79 189 ASP A C 1
ATOM 1249 O O . ASP A 1 189 ? 14.408 -23.901 -8.364 1.00 17.52 189 ASP A O 1
ATOM 1254 N N . ALA A 1 190 ? 13.966 -25.958 -7.527 1.00 16.16 190 ALA A N 1
ATOM 1255 C CA . ALA A 1 190 ? 15.337 -26.273 -7.130 1.00 15.96 190 ALA A CA 1
ATOM 1256 C C . ALA A 1 190 ? 15.414 -27.771 -6.910 1.00 15.19 190 ALA A C 1
ATOM 1257 O O . ALA A 1 190 ? 14.405 -28.415 -6.622 1.00 15.46 190 ALA A O 1
ATOM 1259 N N . VAL A 1 191 ? 16.618 -28.318 -7.039 1.00 14.53 191 VAL A N 1
ATOM 1260 C CA . VAL A 1 191 ? 16.847 -29.740 -6.853 1.00 16.02 191 VAL A CA 1
ATOM 1261 C C . VAL A 1 191 ? 17.859 -29.929 -5.728 1.00 13.04 191 VAL A C 1
ATOM 1262 O O . VAL A 1 191 ? 18.937 -29.318 -5.734 1.00 14.00 191 VAL A O 1
ATOM 1266 N N . LYS A 1 192 ? 17.502 -30.749 -4.748 1.00 13.44 192 LYS A N 1
ATOM 1267 C CA . LYS A 1 192 ? 18.369 -30.948 -3.599 1.00 13.80 192 LYS A CA 1
ATOM 1268 C C . LYS A 1 192 ? 19.142 -32.252 -3.735 1.00 13.35 192 LYS A C 1
ATOM 1269 O O . LYS A 1 192 ? 18.573 -33.309 -4.023 1.00 13.52 192 LYS A O 1
ATOM 1275 N N . VAL A 1 193 ? 20.451 -32.159 -3.549 1.00 12.95 193 VAL A N 1
ATOM 1276 C CA . VAL A 1 193 ? 21.364 -33.247 -3.847 1.00 14.11 193 VAL A CA 1
ATOM 1277 C C . VAL A 1 193 ? 21.988 -33.792 -2.579 1.00 14.10 193 VAL A C 1
ATOM 1278 O O . VAL A 1 193 ? 22.553 -33.043 -1.782 1.00 13.89 193 VAL A O 1
ATOM 1282 N N . GLY A 1 194 ? 21.896 -35.107 -2.408 1.00 13.20 194 GLY A N 1
ATOM 1283 C CA . GLY A 1 194 ? 22.551 -35.779 -1.305 1.00 13.77 194 GLY A CA 1
ATOM 1284 C C . GLY A 1 194 ? 21.834 -37.067 -0.960 1.00 13.27 194 GLY A C 1
ATOM 1285 O O . GLY A 1 194 ? 20.768 -37.040 -0.329 1.00 14.80 194 GLY A O 1
ATOM 1286 N N . VAL A 1 195 ? 22.395 -38.192 -1.392 1.00 14.09 195 VAL A N 1
ATOM 1287 C CA . VAL A 1 195 ? 21.895 -39.495 -0.953 1.00 15.08 195 VAL A CA 1
ATOM 1288 C C . VAL A 1 195 ? 23.061 -40.206 -0.300 1.00 14.95 195 VAL A C 1
ATOM 1289 O O . VAL A 1 195 ? 24.046 -40.553 -0.958 1.00 16.35 195 VAL A O 1
ATOM 1293 N N . GLY A 1 196 ? 22.958 -40.363 1.016 1.00 17.45 196 GLY A N 1
ATOM 1294 C CA . GLY A 1 196 ? 24.023 -40.946 1.806 1.00 19.88 196 GLY A CA 1
ATOM 1295 C C . GLY A 1 196 ? 25.106 -40.110 2.498 1.00 18.74 196 GLY A C 1
ATOM 1296 O O . GLY A 1 196 ? 25.824 -40.670 3.311 1.00 20.04 196 GLY A O 1
ATOM 1297 N N . PRO A 1 197 ? 25.260 -38.799 2.197 1.00 16.01 197 PRO A N 1
ATOM 1298 C CA . PRO A 1 197 ? 26.469 -38.147 2.716 1.00 16.28 197 PRO A CA 1
ATOM 1299 C C . PRO A 1 197 ? 26.349 -37.526 4.102 1.00 18.06 197 PRO A C 1
ATOM 1300 O O . PRO A 1 197 ? 27.360 -37.061 4.624 1.00 17.96 197 PRO A O 1
ATOM 1304 N N . GLY A 1 198 ? 25.155 -37.482 4.675 1.00 16.82 198 GLY A N 1
ATOM 1305 C CA . GLY A 1 198 ? 24.973 -36.780 5.940 1.00 17.89 198 GLY A CA 1
ATOM 1306 C C . GLY A 1 198 ? 25.833 -37.324 7.075 1.00 17.54 198 GLY A C 1
ATOM 1307 O O . GLY A 1 198 ? 26.069 -38.536 7.171 1.00 18.25 198 GLY A O 1
ATOM 1308 N N . SER A 1 199 ? 26.288 -36.430 7.953 1.00 17.69 199 SER A N 1
ATOM 1309 C CA . SER A 1 199 ? 27.133 -36.820 9.076 1.00 17.26 199 SER A CA 1
ATOM 1310 C C . SER A 1 199 ? 26.500 -37.895 9.958 1.00 19.04 199 SER A C 1
ATOM 1311 O O . SER A 1 199 ? 27.208 -38.717 10.528 1.00 20.79 199 SER A O 1
ATOM 1314 N N . ILE A 1 200 ? 25.176 -37.861 10.090 1.00 17.02 200 ILE A N 1
ATOM 1315 C CA . ILE A 1 200 ? 24.451 -38.812 10.930 1.00 18.28 200 ILE A CA 1
ATOM 1316 C C . ILE A 1 200 ? 23.805 -39.933 10.122 1.00 19.70 200 ILE A C 1
ATOM 1317 O O . ILE A 1 200 ? 22.998 -40.697 10.642 1.00 21.51 200 ILE A O 1
ATOM 1322 N N . CYS A 1 201 ? 24.165 -40.008 8.847 1.00 17.14 201 CYS A N 1
ATOM 1323 C CA A CYS A 1 201 ? 23.590 -40.972 7.918 0.03 19.31 201 CYS A CA 1
ATOM 1324 C CA B CYS A 1 201 ? 23.582 -40.978 7.931 0.97 19.32 201 CYS A CA 1
ATOM 1325 C C . CYS A 1 201 ? 24.231 -42.347 8.035 1.00 18.01 201 CYS A C 1
ATOM 1326 O O . CYS A 1 201 ? 25.446 -42.459 8.112 1.00 20.15 201 CYS A O 1
ATOM 1331 N N . THR A 1 202 ? 23.402 -43.389 8.029 1.00 17.61 202 THR A N 1
ATOM 1332 C CA . THR A 1 202 ? 23.923 -44.755 7.981 1.00 16.51 202 THR A CA 1
ATOM 1333 C C . THR A 1 202 ? 23.451 -45.523 6.753 1.00 16.29 202 THR A C 1
ATOM 1334 O O . THR A 1 202 ? 23.697 -46.728 6.645 1.00 16.74 202 THR A O 1
ATOM 1338 N N . THR A 1 203 ? 22.780 -44.835 5.834 1.00 15.63 203 THR A N 1
ATOM 1339 C CA . THR A 1 203 ? 22.351 -45.441 4.571 1.00 15.77 203 THR A CA 1
ATOM 1340 C C . THR A 1 203 ? 23.480 -46.145 3.839 1.00 14.03 203 THR A C 1
ATOM 1341 O O . THR A 1 203 ? 23.281 -47.232 3.292 1.00 14.25 203 THR A O 1
ATOM 1345 N N . ARG A 1 204 ? 24.674 -45.567 3.861 1.00 13.70 204 ARG A N 1
ATOM 1346 C CA . ARG A 1 204 ? 25.814 -46.182 3.193 1.00 17.06 204 ARG A CA 1
ATOM 1347 C C . ARG A 1 204 ? 26.148 -47.544 3.774 1.00 15.76 204 ARG A C 1
ATOM 1348 O O . ARG A 1 204 ? 26.509 -48.454 3.037 1.00 17.71 204 ARG A O 1
ATOM 1356 N N . VAL A 1 205 ? 26.024 -47.700 5.084 1.00 15.34 205 VAL A N 1
ATOM 1357 C CA . VAL A 1 205 ? 26.337 -48.990 5.690 1.00 16.55 205 VAL A CA 1
ATOM 1358 C C . VAL A 1 205 ? 25.132 -49.929 5.793 1.00 15.91 205 VAL A C 1
ATOM 1359 O O . VAL A 1 205 ? 25.278 -51.148 5.649 1.00 18.03 205 VAL A O 1
ATOM 1363 N N . VAL A 1 206 ? 23.941 -49.384 6.033 1.00 13.86 206 VAL A N 1
ATOM 1364 C CA . VAL A 1 206 ? 22.727 -50.193 6.151 1.00 14.69 206 VAL A CA 1
ATOM 1365 C C . VAL A 1 206 ? 22.246 -50.723 4.809 1.00 15.19 206 VAL A C 1
ATOM 1366 O O . VAL A 1 206 ? 21.916 -51.902 4.681 1.00 14.33 206 VAL A O 1
ATOM 1370 N N . ALA A 1 207 ? 22.187 -49.850 3.812 1.00 14.66 207 ALA A N 1
ATOM 1371 C CA . ALA A 1 207 ? 21.703 -50.228 2.492 1.00 14.57 207 ALA A CA 1
ATOM 1372 C C . ALA A 1 207 ? 22.839 -50.423 1.495 1.00 13.60 207 ALA A C 1
ATOM 1373 O O . ALA A 1 207 ? 22.643 -51.030 0.449 1.00 14.88 207 ALA A O 1
ATOM 1375 N N . GLY A 1 208 ? 24.022 -49.901 1.803 1.00 13.04 208 GLY A N 1
ATOM 1376 C CA . GLY A 1 208 ? 25.130 -49.987 0.861 1.00 14.10 208 GLY A CA 1
ATOM 1377 C C . GLY A 1 208 ? 24.990 -49.025 -0.301 1.00 12.01 208 GLY A C 1
ATOM 1378 O O . GLY A 1 208 ? 25.651 -49.194 -1.330 1.00 13.07 208 GLY A O 1
ATOM 1379 N N . VAL A 1 209 ? 24.160 -48.002 -0.109 1.00 13.48 209 VAL A N 1
ATOM 1380 C CA . VAL A 1 209 ? 23.782 -47.062 -1.157 1.00 13.13 209 VAL A CA 1
ATOM 1381 C C . VAL A 1 209 ? 24.327 -45.682 -0.850 1.00 14.73 209 VAL A C 1
ATOM 1382 O O . VAL A 1 209 ? 24.297 -45.238 0.295 1.00 15.08 209 VAL A O 1
ATOM 1386 N N . GLY A 1 210 ? 24.814 -44.999 -1.875 1.00 13.87 210 GLY A N 1
ATOM 1387 C CA . GLY A 1 210 ? 25.195 -43.614 -1.706 1.00 16.02 210 GLY A CA 1
ATOM 1388 C C . GLY A 1 210 ? 25.937 -43.113 -2.916 1.00 14.98 210 GLY A C 1
ATOM 1389 O O . GLY A 1 210 ? 26.164 -43.832 -3.890 1.00 16.50 210 GLY A O 1
ATOM 1390 N N . ALA A 1 211 ? 26.302 -41.840 -2.850 1.00 16.21 211 ALA A N 1
ATOM 1391 C CA . ALA A 1 211 ? 27.059 -41.195 -3.905 1.00 15.28 211 ALA A CA 1
ATOM 1392 C C . ALA A 1 211 ? 27.885 -40.078 -3.291 1.00 15.55 211 ALA A C 1
ATOM 1393 O O . ALA A 1 211 ? 27.334 -39.152 -2.695 1.00 16.77 211 ALA A O 1
ATOM 1395 N N . PRO A 1 212 ? 29.211 -40.167 -3.418 1.00 14.10 212 PRO A N 1
ATOM 1396 C CA . PRO A 1 212 ? 30.081 -39.094 -2.926 1.00 14.12 212 PRO A CA 1
ATOM 1397 C C . PRO A 1 212 ? 29.650 -37.734 -3.481 1.00 13.76 212 PRO A C 1
ATOM 1398 O O . PRO A 1 212 ? 29.308 -37.599 -4.661 1.00 13.22 212 PRO A O 1
ATOM 1402 N N . GLN A 1 213 ? 29.668 -36.726 -2.621 1.00 13.29 213 GLN A N 1
ATOM 1403 C CA . GLN A 1 213 ? 28.931 -35.502 -2.878 1.00 13.33 213 GLN A CA 1
ATOM 1404 C C . GLN A 1 213 ? 29.476 -34.584 -3.974 1.00 15.05 213 GLN A C 1
ATOM 1405 O O . GLN A 1 213 ? 28.699 -33.916 -4.652 1.00 14.56 213 GLN A O 1
ATOM 1411 N N . ILE A 1 214 ? 30.790 -34.515 -4.154 1.00 12.68 214 ILE A N 1
ATOM 1412 C CA . ILE A 1 214 ? 31.288 -33.654 -5.223 1.00 12.57 214 ILE A CA 1
ATOM 1413 C C . ILE A 1 214 ? 30.818 -34.203 -6.569 1.00 12.72 214 ILE A C 1
ATOM 1414 O O . ILE A 1 214 ? 30.295 -33.458 -7.409 1.00 13.06 214 ILE A O 1
ATOM 1419 N N . THR A 1 215 ? 30.962 -35.508 -6.771 1.00 11.96 215 THR A N 1
ATOM 1420 C CA . THR A 1 215 ? 30.498 -36.123 -8.013 1.00 12.46 215 THR A CA 1
ATOM 1421 C C . THR A 1 215 ? 28.980 -36.017 -8.167 1.00 14.87 215 THR A C 1
ATOM 1422 O O . THR A 1 215 ? 28.479 -35.751 -9.265 1.00 14.02 215 THR A O 1
ATOM 1426 N N . ALA A 1 216 ? 28.249 -36.198 -7.072 1.00 11.94 216 ALA A N 1
ATOM 1427 C CA . ALA A 1 216 ? 26.797 -36.083 -7.127 1.00 13.83 216 ALA A CA 1
ATOM 1428 C C . ALA A 1 216 ? 26.386 -34.679 -7.556 1.00 12.34 216 ALA A C 1
ATOM 1429 O O . ALA A 1 216 ? 25.478 -34.531 -8.375 1.00 13.74 216 ALA A O 1
ATOM 1431 N N . ILE A 1 217 ? 27.048 -33.660 -7.016 1.00 13.29 217 ILE A N 1
ATOM 1432 C CA . ILE A 1 217 ? 26.734 -32.288 -7.392 1.00 12.87 217 ILE A CA 1
ATOM 1433 C C . ILE A 1 217 ? 27.093 -32.038 -8.858 1.00 14.14 217 ILE A C 1
ATOM 1434 O O . ILE A 1 217 ? 26.290 -31.466 -9.592 1.00 14.71 217 ILE A O 1
ATOM 1439 N N . LEU A 1 218 ? 28.278 -32.469 -9.296 1.00 13.18 218 LEU A N 1
ATOM 1440 C CA . LEU A 1 218 ? 28.669 -32.279 -10.698 1.00 13.47 218 LEU A CA 1
ATOM 1441 C C . LEU A 1 218 ? 27.656 -32.898 -11.648 1.00 14.72 218 LEU A C 1
ATOM 1442 O O . LEU A 1 218 ? 27.278 -32.291 -12.666 1.00 14.74 218 LEU A O 1
ATOM 1447 N N . GLU A 1 219 ? 27.183 -34.088 -11.299 1.00 13.35 219 GLU A N 1
ATOM 1448 C CA . GLU A 1 219 ? 26.193 -34.773 -12.129 1.00 14.42 219 GLU A CA 1
ATOM 1449 C C . GLU A 1 219 ? 24.834 -34.074 -12.100 1.00 14.92 219 GLU A C 1
ATOM 1450 O O . GLU A 1 219 ? 24.203 -33.866 -13.153 1.00 15.74 219 GLU A O 1
ATOM 1456 N N . ALA A 1 220 ? 24.375 -33.686 -10.916 1.00 13.66 220 ALA A N 1
ATOM 1457 C CA . ALA A 1 220 ? 23.069 -33.041 -10.821 1.00 14.85 220 ALA A CA 1
ATOM 1458 C C . ALA A 1 220 ? 23.090 -31.707 -11.547 1.00 14.66 220 ALA A C 1
ATOM 1459 O O . ALA A 1 220 ? 22.123 -31.343 -12.232 1.00 14.96 220 ALA A O 1
ATOM 1461 N N . VAL A 1 221 ? 24.184 -30.970 -11.388 1.00 14.09 221 VAL A N 1
ATOM 1462 C CA . VAL A 1 221 ? 24.329 -29.678 -12.036 1.00 15.43 221 VAL A CA 1
ATOM 1463 C C . VAL A 1 221 ? 24.299 -29.819 -13.562 1.00 16.50 221 VAL A C 1
ATOM 1464 O O . VAL A 1 221 ? 23.710 -28.977 -14.251 1.00 16.14 221 VAL A O 1
ATOM 1468 N N . ALA A 1 222 ? 24.876 -30.894 -14.085 1.00 15.39 222 ALA A N 1
ATOM 1469 C CA . ALA A 1 222 ? 24.859 -31.146 -15.522 1.00 15.58 222 ALA A CA 1
ATOM 1470 C C . ALA A 1 222 ? 23.420 -31.251 -16.054 1.00 16.92 222 ALA A C 1
ATOM 1471 O O . ALA A 1 222 ? 23.154 -30.889 -17.206 1.00 19.23 222 ALA A O 1
ATOM 1473 N N . ALA A 1 223 ? 22.492 -31.706 -15.216 1.00 15.08 223 ALA A N 1
ATOM 1474 C CA . ALA A 1 223 ? 21.079 -31.797 -15.598 1.00 16.33 223 ALA A CA 1
ATOM 1475 C C . ALA A 1 223 ? 20.293 -30.521 -15.295 1.00 16.23 223 ALA A C 1
ATOM 1476 O O . ALA A 1 223 ? 19.349 -30.186 -16.012 1.00 20.67 223 ALA A O 1
ATOM 1478 N N . CYS A 1 224 ? 20.675 -29.801 -14.245 1.00 15.57 224 CYS A N 1
ATOM 1479 C CA . CYS A 1 224 ? 19.887 -28.683 -13.737 1.00 15.85 224 CYS A CA 1
ATOM 1480 C C . CYS A 1 224 ? 20.275 -27.330 -14.304 1.00 15.72 224 CYS A C 1
ATOM 1481 O O . CYS A 1 224 ? 19.406 -26.516 -14.626 1.00 16.55 224 CYS A O 1
ATOM 1484 N N . ALA A 1 225 ? 21.573 -27.067 -14.392 1.00 16.11 225 ALA A N 1
ATOM 1485 C CA . ALA A 1 225 ? 22.048 -25.776 -14.870 1.00 16.60 225 ALA A CA 1
ATOM 1486 C C . ALA A 1 225 ? 21.564 -25.437 -16.287 1.00 18.11 225 ALA A C 1
ATOM 1487 O O . ALA A 1 225 ? 21.162 -24.298 -16.526 1.00 18.46 225 ALA A O 1
ATOM 1489 N N . PRO A 1 226 ? 21.554 -26.414 -17.215 1.00 17.29 226 PRO A N 1
ATOM 1490 C CA . PRO A 1 226 ? 21.060 -26.021 -18.540 1.00 21.84 226 PRO A CA 1
ATOM 1491 C C . PRO A 1 226 ? 19.580 -25.641 -18.566 1.00 21.16 226 PRO A C 1
ATOM 1492 O O . PRO A 1 226 ? 19.126 -25.059 -19.557 1.00 20.68 226 PRO A O 1
ATOM 1496 N N . HIS A 1 227 ? 18.839 -25.965 -17.511 1.00 17.54 227 HIS A N 1
ATOM 1497 C CA . HIS A 1 227 ? 17.443 -25.570 -17.410 1.00 18.31 227 HIS A CA 1
ATOM 1498 C C . HIS A 1 227 ? 17.214 -24.438 -16.417 1.00 18.40 227 HIS A C 1
ATOM 1499 O O . HIS A 1 227 ? 16.069 -24.110 -16.094 1.00 20.80 227 HIS A O 1
ATOM 1506 N N . GLY A 1 228 ? 18.297 -23.846 -15.925 1.00 17.25 228 GLY A N 1
ATOM 1507 C CA . GLY A 1 228 ? 18.198 -22.718 -15.017 1.00 19.20 228 GLY A CA 1
ATOM 1508 C C . GLY A 1 228 ? 17.644 -23.073 -13.651 1.00 20.08 228 GLY A C 1
ATOM 1509 O O . GLY A 1 228 ? 17.069 -22.224 -12.968 1.00 20.49 228 GLY A O 1
ATOM 1510 N N . VAL A 1 229 ? 17.843 -24.327 -13.244 1.00 17.70 229 VAL A N 1
ATOM 1511 C CA . VAL A 1 229 ? 17.331 -24.810 -11.967 1.00 16.90 229 VAL A CA 1
ATOM 1512 C C . VAL A 1 229 ? 18.485 -24.924 -10.971 1.00 14.84 229 VAL A C 1
ATOM 1513 O O . VAL A 1 229 ? 19.420 -25.698 -11.189 1.00 16.37 229 VAL A O 1
ATOM 1517 N N . PRO A 1 230 ? 18.414 -24.174 -9.865 1.00 14.72 230 PRO A N 1
ATOM 1518 C CA . PRO A 1 230 ? 19.521 -24.237 -8.897 1.00 15.02 230 PRO A CA 1
ATOM 1519 C C . PRO A 1 230 ? 19.572 -25.559 -8.143 1.00 15.48 230 PRO A C 1
ATOM 1520 O O . PRO A 1 230 ? 18.557 -26.213 -7.911 1.00 15.16 230 PRO A O 1
ATOM 1524 N N . VAL A 1 231 ? 20.785 -25.922 -7.752 1.00 14.71 231 VAL A N 1
ATOM 1525 C CA . VAL A 1 231 ? 21.040 -27.130 -6.988 1.00 13.45 231 VAL A CA 1
ATOM 1526 C C . VAL A 1 231 ? 21.406 -26.761 -5.551 1.00 13.60 231 VAL A C 1
ATOM 1527 O O . VAL A 1 231 ? 22.262 -25.896 -5.312 1.00 14.22 231 VAL A O 1
ATOM 1531 N N . ILE A 1 232 ? 20.749 -27.418 -4.602 1.00 14.07 232 ILE A N 1
ATOM 1532 C CA . ILE A 1 232 ? 21.063 -27.264 -3.186 1.00 14.06 232 ILE A CA 1
ATOM 1533 C C . ILE A 1 232 ? 21.890 -28.473 -2.759 1.00 13.34 232 ILE A C 1
ATOM 1534 O O . ILE A 1 232 ? 21.429 -29.602 -2.861 1.00 13.71 232 ILE A O 1
ATOM 1539 N N . ALA A 1 233 ? 23.122 -28.232 -2.321 1.00 12.80 233 ALA A N 1
ATOM 1540 C CA . ALA A 1 233 ? 23.997 -29.298 -1.830 1.00 12.76 233 ALA A CA 1
ATOM 1541 C C . ALA A 1 233 ? 23.662 -29.626 -0.380 1.00 12.93 233 ALA A C 1
ATOM 1542 O O . ALA A 1 233 ? 23.889 -28.809 0.499 1.00 15.94 233 ALA A O 1
ATOM 1544 N N . ASP A 1 234 ? 23.156 -30.827 -0.134 1.00 12.50 234 ASP A N 1
ATOM 1545 C CA . ASP A 1 234 ? 22.605 -31.180 1.168 1.00 12.58 234 ASP A CA 1
ATOM 1546 C C . ASP A 1 234 ? 23.293 -32.387 1.777 1.00 13.70 234 ASP A C 1
ATOM 1547 O O . ASP A 1 234 ? 23.078 -33.527 1.340 1.00 15.03 234 ASP A O 1
ATOM 1552 N N . GLY A 1 235 ? 24.116 -32.134 2.789 1.00 13.37 235 GLY A N 1
ATOM 1553 C CA . GLY A 1 235 ? 24.717 -33.210 3.553 1.00 14.38 235 GLY A CA 1
ATOM 1554 C C . GLY A 1 235 ? 26.201 -33.369 3.302 1.00 14.68 235 GLY A C 1
ATOM 1555 O O . GLY A 1 235 ? 26.683 -33.215 2.173 1.00 17.18 235 GLY A O 1
ATOM 1556 N N . GLY A 1 236 ? 26.925 -33.684 4.367 1.00 13.61 236 GLY A N 1
ATOM 1557 C CA . GLY A 1 236 ? 28.336 -34.011 4.255 1.00 14.63 236 GLY A CA 1
ATOM 1558 C C . GLY A 1 236 ? 29.263 -32.829 4.404 1.00 15.63 236 GLY A C 1
ATOM 1559 O O . GLY A 1 236 ? 30.480 -33.000 4.374 1.00 16.21 236 GLY A O 1
ATOM 1560 N N . LEU A 1 237 ? 28.712 -31.631 4.569 1.00 15.07 237 LEU A N 1
ATOM 1561 C CA . LEU A 1 237 ? 29.563 -30.455 4.729 1.00 16.11 237 LEU A CA 1
ATOM 1562 C C . LEU A 1 237 ? 30.025 -30.374 6.176 1.00 18.02 237 LEU A C 1
ATOM 1563 O O . LEU A 1 237 ? 29.208 -30.288 7.089 1.00 18.12 237 LEU A O 1
ATOM 1568 N N . GLN A 1 238 ? 31.336 -30.398 6.387 1.00 17.43 238 GLN A N 1
ATOM 1569 C CA . GLN A 1 238 ? 31.862 -30.432 7.747 1.00 21.33 238 GLN A CA 1
ATOM 1570 C C . GLN A 1 238 ? 32.683 -29.212 8.11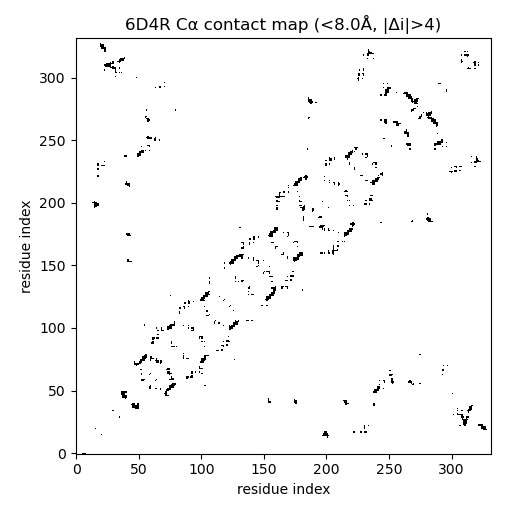8 1.00 21.06 238 GLN A C 1
ATOM 1571 O O . GLN A 1 238 ? 32.940 -28.974 9.295 1.00 21.43 238 GLN A O 1
ATOM 1577 N N . TYR A 1 239 ? 33.087 -28.440 7.114 1.00 18.93 239 TYR A N 1
ATOM 1578 C CA . TYR A 1 239 ? 33.929 -27.266 7.311 1.00 17.78 239 TYR A CA 1
ATOM 1579 C C . TYR A 1 239 ? 33.429 -26.149 6.424 1.00 16.59 239 TYR A C 1
ATOM 1580 O O . TYR A 1 239 ? 32.760 -26.406 5.423 1.00 15.71 239 TYR A O 1
ATOM 1589 N N . SER A 1 240 ? 33.769 -24.908 6.761 1.00 17.39 240 SER A N 1
ATOM 1590 C CA . SER A 1 240 ? 33.381 -23.782 5.925 1.00 15.88 240 SER A CA 1
ATOM 1591 C C . SER A 1 240 ? 33.900 -23.943 4.496 1.00 14.09 240 SER A C 1
ATOM 1592 O O . SER A 1 240 ? 33.233 -23.560 3.542 1.00 16.65 240 SER A O 1
ATOM 1595 N N . GLY A 1 241 ? 35.070 -24.566 4.355 1.00 13.93 241 GLY A N 1
ATOM 1596 C CA . GLY A 1 241 ? 35.662 -24.765 3.049 1.00 15.59 241 GLY A CA 1
ATOM 1597 C C . GLY A 1 241 ? 34.825 -25.675 2.173 1.00 14.79 241 GLY A C 1
ATOM 1598 O O . GLY A 1 241 ? 34.862 -25.563 0.948 1.00 14.68 241 GLY A O 1
ATOM 1599 N N . ASP A 1 242 ? 34.061 -26.573 2.792 1.00 14.90 242 ASP A N 1
ATOM 1600 C CA . ASP A 1 242 ? 33.192 -27.451 2.023 1.00 13.62 242 ASP A CA 1
ATOM 1601 C C . ASP A 1 242 ? 32.063 -26.691 1.340 1.00 13.89 242 ASP A C 1
ATOM 1602 O O . ASP A 1 242 ? 31.560 -27.120 0.299 1.00 14.51 242 ASP A O 1
ATOM 1607 N N . ILE A 1 243 ? 31.649 -25.568 1.921 1.00 13.90 243 ILE A N 1
ATOM 1608 C CA . ILE A 1 243 ? 30.620 -24.744 1.290 1.00 14.22 243 ILE A CA 1
ATOM 1609 C C . ILE A 1 243 ? 31.171 -24.206 -0.021 1.00 14.43 243 ILE A C 1
ATOM 1610 O O . ILE A 1 243 ? 30.516 -24.267 -1.069 1.00 14.77 243 ILE A O 1
ATOM 1615 N N . ALA A 1 244 ? 32.397 -23.695 0.023 1.00 15.21 244 ALA A N 1
ATOM 1616 C CA . ALA A 1 244 ? 33.018 -23.196 -1.190 1.00 15.30 244 ALA A CA 1
ATOM 1617 C C . ALA A 1 244 ? 33.185 -24.295 -2.224 1.00 12.87 244 ALA A C 1
ATOM 1618 O O . ALA A 1 244 ? 32.964 -24.072 -3.408 1.00 13.94 244 ALA A O 1
ATOM 1620 N N . LYS A 1 245 ? 33.574 -25.488 -1.772 1.00 12.14 245 LYS A N 1
ATOM 1621 C CA . LYS A 1 245 ? 33.737 -26.601 -2.703 1.00 13.58 245 LYS A CA 1
ATOM 1622 C C . LYS A 1 245 ? 32.399 -26.988 -3.338 1.00 12.30 245 LYS A C 1
ATOM 1623 O O . LYS A 1 245 ? 32.329 -27.254 -4.545 1.00 12.73 245 LYS A O 1
ATOM 1629 N N . ALA A 1 246 ? 31.339 -27.030 -2.534 1.00 12.95 246 ALA A N 1
ATOM 1630 C CA . ALA A 1 246 ? 30.023 -27.408 -3.042 1.00 13.28 246 ALA A CA 1
ATOM 1631 C C . ALA A 1 246 ? 29.550 -26.431 -4.108 1.00 12.51 246 ALA A C 1
ATOM 1632 O O . ALA A 1 246 ? 29.031 -26.834 -5.156 1.00 12.55 246 ALA A O 1
ATOM 1634 N N . LEU A 1 247 ? 29.742 -25.142 -3.841 1.00 13.24 247 LEU A N 1
ATOM 1635 C CA . LEU A 1 247 ? 29.318 -24.116 -4.793 1.00 13.34 247 LEU A CA 1
ATOM 1636 C C . LEU A 1 247 ? 30.185 -24.135 -6.054 1.00 14.85 247 LEU A C 1
ATOM 1637 O O . LEU A 1 247 ? 29.681 -24.002 -7.173 1.00 14.57 247 LEU A O 1
ATOM 1642 N N . ALA A 1 248 ? 31.484 -24.356 -5.887 1.00 13.81 248 ALA A N 1
ATOM 1643 C CA . ALA A 1 248 ? 32.359 -24.441 -7.044 1.00 13.72 248 ALA A CA 1
ATOM 1644 C C . ALA A 1 248 ? 32.039 -25.632 -7.927 1.00 14.69 248 ALA A C 1
ATOM 1645 O O . ALA A 1 248 ? 32.222 -25.573 -9.140 1.00 17.17 248 ALA A O 1
ATOM 1647 N N . ALA A 1 249 ? 31.561 -26.723 -7.325 1.00 14.13 249 ALA A N 1
ATOM 1648 C CA . ALA A 1 249 ? 31.105 -27.887 -8.087 1.00 14.00 249 ALA A CA 1
ATOM 1649 C C . ALA A 1 249 ? 29.821 -27.584 -8.856 1.00 14.31 249 ALA A C 1
ATOM 1650 O O . ALA A 1 249 ? 29.401 -28.362 -9.721 1.00 15.56 249 ALA A O 1
ATOM 1652 N N . GLY A 1 250 ? 29.178 -26.473 -8.510 1.00 14.02 250 GLY A N 1
ATOM 1653 C CA . GLY A 1 250 ? 28.068 -25.980 -9.292 1.00 14.42 250 GLY A CA 1
ATOM 1654 C C . GLY A 1 250 ? 26.786 -25.795 -8.508 1.00 14.84 250 GLY A C 1
ATOM 1655 O O . GLY A 1 250 ? 25.803 -25.291 -9.062 1.00 15.05 250 GLY A O 1
ATOM 1656 N N . ALA A 1 251 ? 26.765 -26.177 -7.231 1.00 13.46 251 ALA A N 1
ATOM 1657 C CA . ALA A 1 251 ? 25.588 -25.908 -6.407 1.00 13.72 251 ALA A CA 1
ATOM 1658 C C . ALA A 1 251 ? 25.389 -24.406 -6.268 1.00 13.35 251 ALA A C 1
ATOM 1659 O O . ALA A 1 251 ? 26.334 -23.624 -6.415 1.00 13.88 251 ALA A O 1
ATOM 1661 N N . SER A 1 252 ? 24.159 -24.008 -5.973 1.00 14.30 252 SER A N 1
ATOM 1662 C CA . SER A 1 252 ? 23.839 -22.600 -5.747 1.00 15.27 252 SER A CA 1
ATOM 1663 C C . SER A 1 252 ? 23.688 -22.257 -4.270 1.00 13.34 252 SER A C 1
ATOM 1664 O O . SER A 1 252 ? 23.917 -21.111 -3.870 1.00 14.63 252 SER A O 1
ATOM 1667 N N . THR A 1 253 ? 23.326 -23.250 -3.454 1.00 13.34 253 THR A N 1
ATOM 1668 C CA . THR A 1 253 ? 23.266 -23.079 -2.003 1.00 13.48 253 THR A CA 1
ATOM 1669 C C . THR A 1 253 ? 23.684 -24.384 -1.361 1.00 13.19 253 THR A C 1
ATOM 1670 O O . THR A 1 253 ? 23.756 -25.413 -2.036 1.00 12.79 253 THR A O 1
ATOM 1674 N N . ALA A 1 254 ? 23.965 -24.321 -0.064 1.00 14.35 254 ALA A N 1
ATOM 1675 C CA . ALA A 1 254 ? 24.254 -25.498 0.739 1.00 14.15 254 ALA A CA 1
ATOM 1676 C C . ALA A 1 254 ? 23.274 -25.600 1.896 1.00 15.24 254 ALA A C 1
ATOM 1677 O O . ALA A 1 254 ? 22.925 -24.590 2.509 1.00 15.02 254 ALA A O 1
ATOM 1679 N N . MET A 1 255 ? 22.800 -26.813 2.161 1.00 14.00 255 MET A N 1
ATOM 1680 C CA . MET A 1 255 ? 21.986 -27.110 3.334 1.00 14.59 255 MET A CA 1
ATOM 1681 C C . MET A 1 255 ? 22.842 -27.776 4.415 1.00 14.05 255 MET A C 1
ATOM 1682 O O . MET A 1 255 ? 23.584 -28.745 4.143 1.00 14.65 255 MET A O 1
ATOM 1687 N N . LEU A 1 256 ? 22.737 -27.241 5.631 1.00 15.23 256 LEU A N 1
ATOM 1688 C CA . LEU A 1 256 ? 23.595 -27.640 6.740 1.00 14.53 256 LEU A CA 1
ATOM 1689 C C . LEU A 1 256 ? 22.818 -28.186 7.912 1.00 15.99 256 LEU A C 1
ATOM 1690 O O . LEU A 1 256 ? 21.881 -27.544 8.395 1.00 15.10 256 LEU A O 1
ATOM 1695 N N . GLY A 1 257 ? 23.235 -29.348 8.393 1.00 15.14 257 GLY A N 1
ATOM 1696 C CA . GLY A 1 257 ? 22.661 -29.952 9.574 1.00 15.27 257 GLY A CA 1
ATOM 1697 C C . GLY A 1 257 ? 23.654 -29.894 10.714 1.00 15.56 257 GLY A C 1
ATOM 1698 O O . GLY A 1 257 ? 23.528 -29.059 11.610 1.00 17.78 257 GLY A O 1
ATOM 1699 N N . SER A 1 258 ? 24.669 -30.749 10.666 1.00 15.78 258 SER A N 1
ATOM 1700 C CA A SER A 1 258 ? 25.671 -30.835 11.725 0.54 17.28 258 SER A CA 1
ATOM 1701 C CA B SER A 1 258 ? 25.649 -30.830 11.747 0.46 17.29 258 SER A CA 1
ATOM 1702 C C . SER A 1 258 ? 26.295 -29.488 12.092 1.00 19.05 258 SER A C 1
ATOM 1703 O O . SER A 1 258 ? 26.493 -29.182 13.270 1.00 19.99 258 SER A O 1
ATOM 1708 N N . LEU A 1 259 ? 26.621 -28.686 11.083 1.00 16.63 259 LEU A N 1
ATOM 1709 C CA . LEU A 1 259 ? 27.306 -27.413 11.329 1.00 18.68 259 LEU A CA 1
ATOM 1710 C C . LEU A 1 259 ? 26.454 -26.406 12.083 1.00 18.55 259 LEU A C 1
ATOM 1711 O O . LEU A 1 259 ? 26.999 -25.448 12.638 1.00 19.90 259 LEU A O 1
ATOM 1716 N N . LEU A 1 260 ? 25.135 -26.605 12.092 1.00 18.09 260 LEU A N 1
ATOM 1717 C CA . LEU A 1 260 ? 24.210 -25.670 12.746 1.00 18.69 260 LEU A CA 1
ATOM 1718 C C . LEU A 1 260 ? 23.550 -26.264 13.984 1.00 21.56 260 LEU A C 1
ATOM 1719 O O . LEU A 1 260 ? 22.946 -25.542 14.780 1.00 20.66 260 LEU A O 1
ATOM 1724 N N . ALA A 1 261 ? 23.653 -27.579 14.145 1.00 21.51 261 ALA A N 1
ATOM 1725 C CA . ALA A 1 261 ? 22.997 -28.276 15.250 1.00 19.56 261 ALA A CA 1
ATOM 1726 C C . ALA A 1 261 ? 23.555 -27.907 16.626 1.00 26.40 261 ALA A C 1
ATOM 1727 O O . ALA A 1 261 ? 22.870 -28.055 17.638 1.00 29.90 261 ALA A O 1
ATOM 1729 N N . GLY A 1 262 ? 24.795 -27.444 16.673 1.00 25.75 262 GLY A N 1
ATOM 1730 C CA . GLY A 1 262 ? 25.376 -27.066 17.950 1.00 25.08 262 GLY A CA 1
ATOM 1731 C C . GLY A 1 262 ? 25.090 -25.638 18.393 1.00 24.96 262 GLY A C 1
ATOM 1732 O O . GLY A 1 262 ? 25.651 -25.181 19.387 1.00 26.12 262 GLY A O 1
ATOM 1733 N N . THR A 1 263 ? 24.223 -24.931 17.675 1.00 19.84 263 THR A N 1
ATOM 1734 C CA . THR A 1 263 ? 24.022 -23.513 17.950 1.00 21.33 263 THR A CA 1
ATOM 1735 C C . THR A 1 263 ? 22.912 -23.290 18.959 1.00 19.75 263 THR A C 1
ATOM 1736 O O . THR A 1 263 ? 22.069 -24.159 19.180 1.00 20.91 263 THR A O 1
ATOM 1740 N N . ALA A 1 264 ? 22.927 -22.109 19.570 1.00 20.56 264 ALA A N 1
ATOM 1741 C CA . ALA A 1 264 ? 21.933 -21.763 20.578 1.00 20.84 264 ALA A CA 1
ATOM 1742 C C . ALA A 1 264 ? 20.519 -21.888 20.038 1.00 21.32 264 ALA A C 1
ATOM 1743 O O . ALA A 1 264 ? 19.615 -22.309 20.757 1.00 23.60 264 ALA A O 1
ATOM 1745 N N . GLU A 1 265 ? 20.340 -21.527 18.772 1.00 20.79 265 GLU A N 1
ATOM 1746 C CA . GLU A 1 265 ? 19.012 -21.447 18.165 1.00 21.06 265 GLU A CA 1
ATOM 1747 C C . GLU A 1 265 ? 18.411 -22.783 17.738 1.00 20.82 265 GLU A C 1
ATOM 1748 O O . GLU A 1 265 ? 17.229 -22.849 17.413 1.00 23.11 265 GLU A O 1
ATOM 1754 N N . SER A 1 266 ? 19.213 -23.842 17.720 1.00 19.98 266 SER A N 1
ATOM 1755 C CA . SER A 1 266 ? 18.685 -25.159 17.376 1.00 21.09 266 SER A CA 1
ATOM 1756 C C . SER A 1 266 ? 17.826 -25.677 18.529 1.00 22.46 266 SER A C 1
ATOM 1757 O O . SER A 1 266 ? 18.009 -25.258 19.674 1.00 22.85 266 SER A O 1
ATOM 1760 N N . PRO A 1 267 ? 16.872 -26.570 18.235 1.00 21.71 267 PRO A N 1
ATOM 1761 C CA . PRO A 1 267 ? 16.083 -27.151 19.326 1.00 22.80 267 PRO A CA 1
ATOM 1762 C C . PRO A 1 267 ? 16.959 -28.003 20.234 1.00 28.24 267 PRO A C 1
ATOM 1763 O O . PRO A 1 267 ? 18.022 -28.466 19.821 1.00 27.96 267 PRO A O 1
ATOM 1767 N 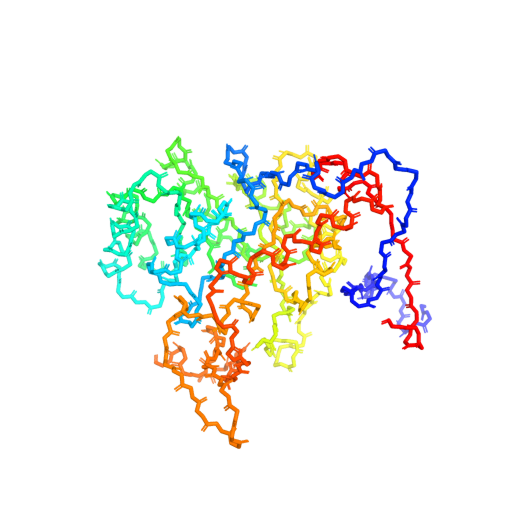N . GLY A 1 268 ? 16.520 -28.214 21.467 1.00 31.32 268 GLY A N 1
ATOM 1768 C CA . GLY A 1 268 ? 17.212 -29.141 22.338 1.00 31.67 268 GLY A CA 1
ATOM 1769 C C . GLY A 1 268 ? 18.043 -28.490 23.422 1.00 33.19 268 GLY A C 1
ATOM 1770 O O . GLY A 1 268 ? 18.423 -27.321 23.329 1.00 33.53 268 GLY A O 1
ATOM 1771 N N . GLU A 1 269 ? 18.370 -29.209 24.463 1.00 33.71 269 GLU A N 1
ATOM 1772 C CA . GLU A 1 269 ? 19.101 -28.593 25.523 1.00 35.50 269 GLU A CA 1
ATOM 1773 C C . GLU A 1 269 ? 20.578 -28.821 25.414 1.00 33.66 269 GLU A C 1
ATOM 1774 O O . GLU A 1 269 ? 21.057 -29.617 24.692 1.00 31.56 269 GLU A O 1
ATOM 1780 N N . LEU A 1 270 ? 21.255 -28.112 26.266 1.00 34.34 270 LEU A N 1
ATOM 1781 C CA . LEU A 1 270 ? 22.691 -28.234 26.397 1.00 31.23 270 LEU A CA 1
ATOM 1782 C C . LEU A 1 270 ? 22.995 -29.503 27.181 1.00 34.38 270 LEU A C 1
ATOM 1783 O O . LEU A 1 270 ? 22.333 -29.793 28.178 1.00 36.22 270 LEU A O 1
ATOM 1788 N N . ILE A 1 271 ? 23.984 -30.264 26.725 1.00 30.49 271 ILE A N 1
ATOM 1789 C CA . ILE A 1 271 ? 24.387 -31.488 27.406 1.00 32.61 271 ILE A CA 1
ATOM 1790 C C . ILE A 1 271 ? 25.842 -31.395 27.850 1.00 32.61 271 ILE A C 1
ATOM 1791 O O . ILE A 1 271 ? 26.707 -30.964 27.090 1.00 32.45 271 ILE A O 1
ATOM 1796 N N . LEU A 1 272 ? 26.109 -31.796 29.087 1.00 33.80 272 LEU A N 1
ATOM 1797 C CA . LEU A 1 272 ? 27.461 -31.749 29.622 1.00 31.05 272 LEU A CA 1
ATOM 1798 C C . LEU A 1 272 ? 28.026 -33.152 29.778 1.00 33.81 272 LEU A C 1
ATOM 1799 O O . LEU A 1 272 ? 27.549 -33.930 30.601 1.00 35.15 272 LEU A O 1
ATOM 1804 N N . VAL A 1 273 ? 29.041 -33.478 28.986 1.00 31.14 273 VAL A N 1
ATOM 1805 C CA . VAL A 1 273 ? 29.745 -34.746 29.172 1.00 37.58 273 VAL A CA 1
ATOM 1806 C C . VAL A 1 273 ? 31.257 -34.533 29.212 1.00 36.30 273 VAL A C 1
ATOM 1807 O O . VAL A 1 273 ? 31.817 -33.808 28.385 1.00 33.37 273 VAL A O 1
ATOM 1811 N N . ASN A 1 274 ? 31.902 -35.156 30.196 1.00 38.86 274 ASN A N 1
ATOM 1812 C CA . ASN A 1 274 ? 33.345 -35.028 30.396 1.00 36.74 274 ASN A CA 1
ATOM 1813 C C . ASN A 1 274 ? 33.852 -33.583 30.434 1.00 35.33 274 ASN A C 1
ATOM 1814 O O . ASN A 1 274 ? 34.934 -33.284 29.925 1.00 35.41 274 ASN A O 1
ATOM 1816 N N . GLY A 1 275 ? 33.064 -32.694 31.030 1.00 34.83 275 GLY A N 1
ATOM 1817 C CA . GLY A 1 275 ? 33.457 -31.304 31.183 1.00 33.62 275 GLY A CA 1
ATOM 1818 C C . GLY A 1 275 ? 33.291 -30.451 29.937 1.00 32.09 275 GLY A C 1
ATOM 1819 O O . GLY A 1 275 ? 33.697 -29.288 29.920 1.00 32.54 275 GLY A O 1
ATOM 1820 N N . LYS A 1 276 ? 32.699 -31.021 28.891 1.00 29.90 276 LYS A N 1
ATOM 1821 C CA . LYS A 1 276 ? 32.507 -30.295 27.640 1.00 31.81 276 LYS A CA 1
ATOM 1822 C C . LYS A 1 276 ? 31.025 -30.188 27.277 1.00 24.68 276 LYS A C 1
ATOM 1823 O O . LYS A 1 276 ? 30.229 -31.068 27.611 1.00 28.30 276 LYS A O 1
ATOM 1825 N N . GLN A 1 277 ? 30.663 -29.103 26.594 1.00 25.70 2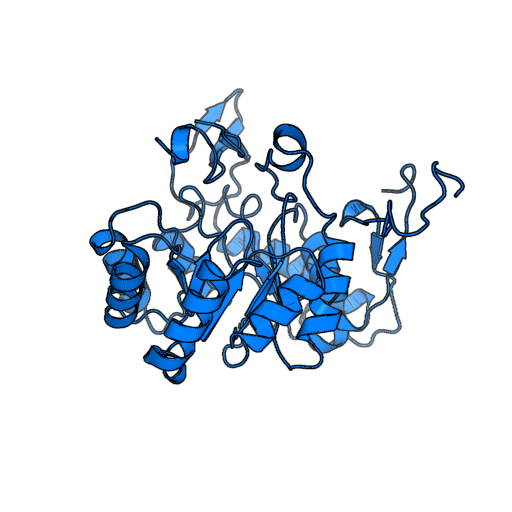77 GLN A N 1
ATOM 1826 C CA . GLN A 1 277 ? 29.275 -28.844 26.230 1.00 24.57 277 GLN A CA 1
ATOM 1827 C C . GLN A 1 277 ? 28.932 -29.350 24.834 1.00 22.07 277 GLN A C 1
ATOM 1828 O O . GLN A 1 277 ? 29.677 -29.111 23.877 1.00 22.84 277 GLN A O 1
ATOM 1834 N N . PHE A 1 278 ? 27.791 -30.024 24.736 1.00 23.61 278 PHE A N 1
ATOM 1835 C CA . PHE A 1 278 ? 27.296 -30.548 23.468 1.00 23.54 278 PHE A CA 1
ATOM 1836 C C . PHE A 1 278 ? 25.801 -30.303 23.325 1.00 25.17 278 PHE A C 1
ATOM 1837 O O . PHE A 1 278 ? 25.127 -29.895 24.274 1.00 26.49 278 PHE A O 1
ATOM 1845 N N . LYS A 1 279 ? 25.284 -30.547 22.127 1.00 23.74 279 LYS A N 1
ATOM 1846 C CA . LYS A 1 279 ? 23.843 -30.654 21.927 1.00 23.76 279 LYS A CA 1
ATOM 1847 C C . LYS A 1 279 ? 23.564 -31.941 21.174 1.00 23.90 279 LYS A C 1
ATOM 1848 O O . LYS A 1 279 ? 24.422 -32.430 20.429 1.00 24.02 279 LYS A O 1
ATOM 1854 N N . SER A 1 280 ? 22.374 -32.489 21.372 1.00 27.06 280 SER A N 1
ATOM 1855 C CA . SER A 1 280 ? 21.978 -33.688 20.659 1.00 24.89 280 SER A CA 1
ATOM 1856 C C . SER A 1 280 ? 21.729 -33.346 19.199 1.00 22.78 280 SER A C 1
ATOM 1857 O O . SER A 1 280 ? 21.191 -32.286 18.870 1.00 24.48 280 SER A O 1
ATOM 1860 N N . TYR A 1 281 ? 22.149 -34.250 18.328 1.00 21.75 281 TYR A N 1
ATOM 1861 C CA . TYR A 1 281 ? 21.927 -34.108 16.905 1.00 19.70 281 TYR A CA 1
ATOM 1862 C C . TYR A 1 281 ? 21.612 -35.503 16.392 1.00 19.19 281 TYR A C 1
ATOM 1863 O O . TYR A 1 281 ? 22.383 -36.442 16.599 1.00 22.05 281 TYR A O 1
ATOM 1872 N N . ARG A 1 282 ? 20.459 -35.661 15.762 1.00 19.04 282 ARG A N 1
ATOM 1873 C CA . ARG A 1 282 ? 20.026 -36.997 15.375 1.00 20.86 282 ARG A CA 1
ATOM 1874 C C . ARG A 1 282 ? 19.449 -37.010 13.977 1.00 20.35 282 ARG A C 1
ATOM 1875 O O . ARG A 1 282 ? 18.831 -36.043 13.529 1.00 19.75 282 ARG A O 1
ATOM 1883 N N . GLY A 1 283 ? 19.666 -38.110 13.271 1.00 18.68 283 GLY A N 1
ATOM 1884 C CA . GLY A 1 283 ? 19.055 -38.255 11.967 1.00 20.75 283 GLY A CA 1
ATOM 1885 C C . GLY A 1 283 ? 17.546 -38.382 12.051 1.00 19.55 283 GLY A C 1
ATOM 1886 O O . GLY A 1 283 ? 16.999 -38.896 13.038 1.00 20.51 283 GLY A O 1
ATOM 1887 N N . MET A 1 284 ? 16.857 -37.930 11.009 1.00 18.95 284 MET A N 1
ATOM 1888 C CA . MET A 1 284 ? 15.412 -38.109 10.960 1.00 18.69 284 MET A CA 1
ATOM 1889 C C . MET A 1 284 ? 15.044 -39.567 10.681 1.00 21.57 284 MET A C 1
ATOM 1890 O O . MET A 1 284 ? 13.883 -39.958 10.810 1.00 25.16 284 MET A O 1
ATOM 1895 N N . GLY A 1 285 ? 16.046 -40.362 10.317 1.00 20.90 285 GLY A N 1
ATOM 1896 C CA . GLY A 1 285 ? 15.875 -41.792 10.136 1.00 22.41 285 GLY A CA 1
ATOM 1897 C C . GLY A 1 285 ? 16.412 -42.599 11.308 1.00 21.37 285 GLY A C 1
ATOM 1898 O O . GLY A 1 285 ? 16.518 -43.820 11.218 1.00 23.44 285 GLY A O 1
ATOM 1899 N N . SER A 1 286 ? 16.753 -41.928 12.408 1.00 20.29 286 SER A N 1
ATOM 1900 C CA . SER A 1 286 ? 17.193 -42.624 13.614 1.00 20.83 286 SER A CA 1
ATOM 1901 C C . SER A 1 286 ? 15.998 -43.207 14.361 1.00 27.30 286 SER A C 1
ATOM 1902 O O . SER A 1 286 ? 14.856 -42.797 14.139 1.00 25.55 286 SER A O 1
ATOM 1905 N N . LEU A 1 287 ? 16.277 -44.121 15.253 1.00 26.78 287 LEU A N 1
ATOM 1906 C CA . LEU A 1 287 ? 15.241 -44.763 16.029 1.00 31.96 287 LEU A CA 1
ATOM 1907 C C . LEU A 1 287 ? 14.420 -43.752 16.804 1.00 33.54 287 LEU A C 1
ATOM 1908 O O . LEU A 1 287 ? 13.247 -43.802 16.806 1.00 33.82 287 LEU A O 1
ATOM 1913 N N . GLY A 1 288 ? 15.090 -42.838 17.451 1.00 31.00 288 GLY A N 1
ATOM 1914 C CA . GLY A 1 288 ? 14.436 -41.834 18.273 1.00 34.26 288 GLY A CA 1
ATOM 1915 C C . GLY A 1 288 ? 13.528 -40.897 17.500 1.00 37.00 288 GLY A C 1
ATOM 1916 O O . GLY A 1 288 ? 12.456 -40.526 17.977 1.00 34.99 288 GLY A O 1
ATOM 1917 N N . ALA A 1 289 ? 13.955 -40.515 16.300 1.00 30.59 289 ALA A N 1
ATOM 1918 C CA . ALA A 1 289 ? 13.172 -39.614 15.462 1.00 30.61 289 ALA A CA 1
ATOM 1919 C C . ALA A 1 289 ? 11.945 -40.315 14.888 1.00 35.86 289 ALA A C 1
ATOM 1920 O O . ALA A 1 289 ? 10.876 -39.713 14.763 1.00 35.63 289 ALA A O 1
ATOM 1922 N N . MET A 1 290 ? 12.100 -41.585 14.535 1.00 32.73 290 MET A N 1
ATOM 1923 C CA . MET A 1 290 ? 10.986 -42.348 13.989 1.00 36.71 290 MET A CA 1
ATOM 1924 C C . MET A 1 290 ? 9.989 -42.723 15.081 1.00 38.15 290 MET A C 1
ATOM 1925 O O . MET A 1 290 ? 8.809 -42.935 14.806 1.00 42.40 290 MET A O 1
ATOM 1930 N N . GLN A 1 291 ? 10.466 -42.794 16.320 1.00 37.58 291 GLN A N 1
ATOM 1931 C CA . GLN A 1 291 ? 9.606 -43.110 17.458 1.00 44.56 291 GLN A CA 1
ATOM 1932 C C . GLN A 1 291 ? 9.011 -41.844 18.061 1.00 45.06 291 GLN A C 1
ATOM 1933 O O . GLN A 1 291 ? 8.936 -40.809 17.400 1.00 47.63 291 GLN A O 1
ATOM 1935 N N . LEU A 1 315 ? 11.630 -51.755 12.798 1.00 46.56 315 LEU A N 1
ATOM 1936 C CA . LEU A 1 315 ? 12.183 -50.568 12.153 1.00 41.96 315 LEU A CA 1
ATOM 1937 C C . LEU A 1 315 ? 13.623 -50.789 11.702 1.00 36.22 315 LEU A C 1
ATOM 1938 O O . LEU A 1 315 ? 14.405 -51.449 12.383 1.00 36.85 315 LEU A O 1
ATOM 1943 N N . VAL A 1 316 ? 13.964 -50.226 10.548 1.00 34.85 316 VAL A N 1
ATOM 1944 C CA . VAL A 1 316 ? 15.325 -50.295 10.028 1.00 29.04 316 VAL A CA 1
ATOM 1945 C C . VAL A 1 316 ? 15.880 -48.879 9.884 1.00 27.05 316 VAL A C 1
ATOM 1946 O O . VAL A 1 316 ? 15.695 -48.226 8.858 1.00 26.68 316 VAL A O 1
ATOM 1950 N N . PRO A 1 317 ? 16.548 -48.393 10.936 1.00 22.58 317 PRO A N 1
ATOM 1951 C CA . PRO A 1 317 ? 17.048 -47.014 10.934 1.00 22.91 317 PRO A CA 1
ATOM 1952 C C . PRO A 1 317 ? 18.171 -46.784 9.931 1.00 21.28 317 PRO A C 1
ATOM 1953 O O . PRO A 1 317 ? 18.985 -47.666 9.664 1.00 22.21 317 PRO A O 1
ATOM 1957 N N . GLU A 1 318 ? 18.191 -45.577 9.380 1.00 19.20 318 GLU A N 1
ATOM 1958 C CA . GLU A 1 318 ? 19.222 -45.160 8.444 1.00 18.74 318 GLU A CA 1
ATOM 1959 C C . GLU A 1 318 ? 19.873 -43.880 8.931 1.00 18.30 318 GLU A C 1
ATOM 1960 O O . GLU A 1 318 ? 20.460 -43.141 8.148 1.00 17.70 318 GLU A O 1
ATOM 1966 N N . GLY A 1 319 ? 19.769 -43.625 10.232 1.00 17.34 319 GLY A N 1
ATOM 1967 C CA . GLY A 1 319 ? 20.468 -42.514 10.851 1.00 19.49 319 GLY A CA 1
ATOM 1968 C C . GLY A 1 319 ? 20.792 -42.858 12.289 1.00 22.18 319 GLY A C 1
ATOM 1969 O O . GLY A 1 319 ? 20.217 -43.794 12.841 1.00 22.99 319 GLY A O 1
ATOM 1970 N N . ILE A 1 320 ? 21.718 -42.115 12.888 1.00 21.85 320 ILE A N 1
ATOM 1971 C CA . ILE A 1 320 ? 22.083 -42.314 14.288 1.00 23.40 320 ILE A CA 1
ATOM 1972 C C . ILE A 1 320 ? 21.661 -41.124 15.138 1.00 24.93 320 ILE A C 1
ATOM 1973 O O . ILE A 1 320 ? 21.320 -40.054 14.623 1.00 22.92 320 ILE A O 1
ATOM 1978 N N . GLU A 1 321 ? 21.687 -41.328 16.450 1.00 25.40 321 GLU A N 1
ATOM 1979 C CA . GLU A 1 321 ? 21.486 -40.249 17.400 1.00 28.20 321 GLU A CA 1
ATOM 1980 C C . GLU A 1 321 ? 22.843 -39.951 18.011 1.00 29.87 321 GLU A C 1
ATOM 1981 O O . GLU A 1 321 ? 23.461 -40.819 18.628 1.00 31.23 321 GLU A O 1
ATOM 1987 N N . GLY A 1 322 ? 23.325 -38.733 17.809 1.00 29.39 322 GLY A N 1
ATOM 1988 C CA . GLY A 1 322 ? 24.638 -38.370 18.300 1.00 27.40 322 GLY A CA 1
ATOM 1989 C C . GLY A 1 322 ? 24.643 -37.025 18.989 1.00 28.40 322 GLY A C 1
ATOM 1990 O O . GLY A 1 322 ? 23.610 -36.531 19.434 1.00 29.84 322 GLY A O 1
ATOM 1991 N N . ARG A 1 323 ? 25.827 -36.440 19.087 1.00 29.51 323 ARG A N 1
ATOM 1992 C CA . ARG A 1 323 ? 25.946 -35.096 19.622 1.00 28.66 323 ARG A CA 1
ATOM 1993 C C . ARG A 1 323 ? 27.016 -34.313 18.887 1.00 30.87 323 ARG A C 1
ATOM 1994 O O . ARG A 1 323 ? 27.913 -34.883 18.268 1.00 32.31 323 ARG A O 1
ATOM 2002 N N . VAL A 1 324 ? 26.894 -32.995 18.933 1.00 24.79 324 VAL A N 1
ATOM 2003 C CA . VAL A 1 324 ? 27.861 -32.116 18.307 1.00 23.90 324 VAL A CA 1
ATOM 2004 C C . VAL A 1 324 ? 28.286 -31.123 19.372 1.00 24.53 324 VAL A C 1
ATOM 2005 O O . VAL A 1 324 ? 27.522 -30.858 20.299 1.00 23.50 324 VAL A O 1
ATOM 2009 N N . PRO A 1 325 ? 29.514 -30.599 19.269 1.00 22.84 325 PRO A N 1
ATOM 2010 C CA . PRO A 1 325 ? 29.956 -29.587 20.234 1.00 24.32 325 PRO A CA 1
ATOM 2011 C C . PRO A 1 325 ? 29.050 -28.364 20.198 1.00 23.34 325 PRO A C 1
ATOM 2012 O O . PRO A 1 325 ? 28.581 -27.962 19.135 1.00 23.73 325 PRO A O 1
ATOM 2016 N N . PHE A 1 326 ? 28.797 -27.783 21.364 1.00 23.35 326 PHE A N 1
ATOM 2017 C CA . PHE A 1 326 ? 28.021 -26.558 21.429 1.00 22.27 326 PHE A CA 1
ATOM 2018 C C . PHE A 1 326 ? 28.839 -25.424 20.830 1.00 20.26 326 PHE A C 1
ATOM 2019 O O . PHE A 1 326 ? 30.014 -25.246 21.177 1.00 24.29 326 PHE A O 1
ATOM 2027 N N . ARG A 1 327 ? 28.207 -24.652 19.948 1.00 22.04 327 ARG A N 1
ATOM 2028 C CA . ARG A 1 327 ? 28.916 -23.659 19.144 1.00 23.64 327 ARG A CA 1
ATOM 2029 C C . ARG A 1 327 ? 28.579 -22.195 19.427 1.00 23.88 327 ARG A C 1
ATOM 2030 O O . ARG A 1 327 ? 29.197 -21.301 18.853 1.00 26.37 327 ARG A O 1
ATOM 2035 N N . GLY A 1 328 ? 27.603 -21.941 20.292 1.00 20.06 328 GLY A N 1
ATOM 2036 C CA . GLY A 1 328 ? 27.224 -20.570 20.594 1.00 21.42 328 GLY A CA 1
ATOM 2037 C C . GLY A 1 328 ? 26.151 -20.061 19.653 1.00 18.96 328 GLY A C 1
ATOM 2038 O O . GLY A 1 328 ? 25.449 -20.853 19.034 1.00 19.11 328 GLY A O 1
ATOM 2039 N N . PRO A 1 329 ? 26.012 -18.734 19.536 1.00 20.36 329 PRO A N 1
ATOM 2040 C CA . PRO A 1 329 ? 24.950 -18.161 18.705 1.00 20.51 329 PRO A CA 1
ATOM 2041 C C . PRO A 1 329 ? 25.086 -18.503 17.220 1.00 20.67 329 PRO A C 1
ATOM 2042 O O . PRO A 1 329 ? 26.211 -18.594 16.706 1.00 21.88 329 PRO A O 1
ATOM 2046 N N . LEU A 1 330 ? 23.949 -18.676 16.553 1.00 19.76 330 LEU A N 1
ATOM 2047 C CA . LEU A 1 330 ? 23.917 -18.947 15.123 1.00 22.27 330 LEU A CA 1
ATOM 2048 C C . LEU A 1 330 ? 24.632 -17.859 14.346 1.00 27.82 330 LEU A C 1
ATOM 2049 O O . LEU A 1 330 ? 25.480 -18.150 13.499 1.00 26.67 330 LEU A O 1
ATOM 2054 N N . SER A 1 331 ? 24.287 -16.605 14.642 1.00 25.20 331 SER A N 1
ATOM 2055 C CA . SER A 1 331 ? 24.833 -15.461 13.916 1.00 27.47 331 SER A CA 1
ATOM 2056 C C . SER A 1 331 ? 26.352 -15.531 13.824 1.00 28.34 331 SER A C 1
ATOM 2057 O O . SER A 1 331 ? 26.928 -15.230 12.778 1.00 31.85 331 SER A O 1
ATOM 2060 N N . THR A 1 332 ? 26.991 -15.962 14.910 1.00 28.06 332 THR A N 1
ATOM 2061 C CA . THR A 1 332 ? 28.443 -16.108 14.965 1.00 29.43 332 THR A CA 1
ATOM 2062 C C . THR A 1 332 ? 28.967 -17.269 14.103 1.00 28.48 332 THR A C 1
ATOM 2063 O O . THR A 1 332 ? 29.986 -17.135 13.414 1.00 29.23 332 THR A O 1
ATOM 2067 N N . VAL A 1 333 ? 28.285 -18.410 14.153 1.00 23.75 333 VAL A N 1
ATOM 2068 C CA . VAL A 1 333 ? 28.641 -19.545 13.302 1.00 23.11 333 VAL A CA 1
ATOM 2069 C C . VAL A 1 333 ? 28.512 -19.176 11.822 1.00 20.53 333 VAL A C 1
ATOM 2070 O O . VAL A 1 333 ? 29.407 -19.464 11.024 1.00 19.23 333 VAL A O 1
ATOM 2074 N N . ILE A 1 334 ? 27.416 -18.521 11.459 1.00 20.12 334 ILE A N 1
ATOM 2075 C CA . ILE A 1 334 ? 27.234 -18.095 10.080 1.00 20.00 334 ILE A CA 1
ATOM 2076 C C . ILE A 1 334 ? 28.337 -17.120 9.672 1.00 23.06 334 ILE A C 1
ATOM 2077 O O . ILE A 1 334 ? 28.836 -17.171 8.545 1.00 20.29 334 ILE A O 1
ATOM 2082 N N . HIS A 1 335 ? 28.751 -16.255 10.595 1.00 22.04 335 HIS A N 1
ATOM 2083 C CA . HIS A 1 335 ? 29.828 -15.321 10.292 1.00 25.85 335 HIS A CA 1
ATOM 2084 C C . HIS A 1 335 ? 31.097 -16.052 9.889 1.00 22.43 335 HIS A C 1
ATOM 2085 O O . HIS A 1 335 ? 31.761 -15.672 8.928 1.00 22.31 335 HIS A O 1
ATOM 2092 N N . GLN A 1 336 ? 31.445 -17.094 10.634 1.00 21.90 336 GLN A N 1
ATOM 2093 C CA . GLN A 1 336 ? 32.651 -17.853 10.336 1.00 22.99 336 GLN A CA 1
ATOM 2094 C C . GLN A 1 336 ? 32.516 -18.649 9.038 1.00 19.26 336 GLN A C 1
ATOM 2095 O O . GLN A 1 336 ? 33.448 -18.713 8.233 1.00 19.56 336 GLN A O 1
ATOM 2101 N N . LEU A 1 337 ? 31.348 -19.242 8.821 1.00 16.60 337 LEU A N 1
ATOM 2102 C CA . LEU A 1 337 ? 31.111 -20.007 7.594 1.00 16.88 337 LEU A CA 1
ATOM 2103 C C . LEU A 1 337 ? 31.187 -19.105 6.376 1.00 17.34 337 LEU A C 1
ATOM 2104 O O . LEU A 1 337 ? 31.884 -19.415 5.411 1.00 16.66 337 LEU A O 1
ATOM 2109 N N . VAL A 1 338 ? 30.495 -17.968 6.429 1.00 15.80 338 VAL A N 1
ATOM 2110 C CA . VAL A 1 338 ? 30.530 -17.023 5.324 1.00 16.71 338 VAL A CA 1
ATOM 2111 C C . VAL A 1 338 ? 31.933 -16.438 5.166 1.00 17.92 338 VAL A C 1
ATOM 2112 O O . VAL A 1 338 ? 32.367 -16.141 4.053 1.00 17.02 338 VAL A O 1
ATOM 2116 N N . GLY A 1 339 ? 32.644 -16.283 6.279 1.00 16.39 339 GLY A N 1
ATOM 2117 C CA . GLY A 1 339 ? 34.007 -15.778 6.235 1.00 19.19 339 GLY A CA 1
ATOM 2118 C C . GLY A 1 339 ? 34.924 -16.691 5.438 1.00 17.38 339 GLY A C 1
ATOM 2119 O O . GLY A 1 339 ? 35.772 -16.230 4.672 1.00 16.89 339 GLY A O 1
ATOM 2120 N N . GLY A 1 340 ? 34.744 -17.991 5.613 1.00 15.44 340 GLY A N 1
ATOM 2121 C CA . GLY A 1 340 ? 35.517 -18.973 4.866 1.00 16.47 340 GLY A CA 1
ATOM 2122 C C . GLY A 1 340 ? 35.162 -18.943 3.394 1.00 14.88 340 GLY A C 1
ATOM 2123 O O . GLY A 1 340 ? 36.031 -19.012 2.531 1.00 14.36 340 GLY A O 1
ATOM 2124 N N . LEU A 1 341 ? 33.869 -18.853 3.099 1.00 13.14 341 LEU A N 1
ATOM 2125 C CA . LEU A 1 341 ? 33.399 -18.711 1.729 1.00 13.96 341 LEU A CA 1
ATOM 2126 C C . LEU A 1 341 ? 33.998 -17.464 1.075 1.00 14.77 341 LEU A C 1
ATOM 2127 O O . LEU A 1 341 ? 34.481 -17.521 -0.053 1.00 14.39 341 LEU A O 1
ATOM 2132 N N . ARG A 1 342 ? 33.971 -16.337 1.783 1.00 14.09 342 ARG A N 1
ATOM 2133 C CA . ARG A 1 342 ? 34.541 -15.099 1.253 1.00 15.09 342 ARG A CA 1
ATOM 2134 C C . ARG A 1 342 ? 36.036 -15.238 0.963 1.00 15.44 342 ARG A C 1
ATOM 2135 O O . ARG A 1 342 ? 36.529 -14.744 -0.052 1.00 14.94 342 ARG A O 1
ATOM 2143 N N . ALA A 1 343 ? 36.748 -15.929 1.850 1.00 13.85 343 ALA A N 1
ATOM 2144 C CA . ALA A 1 343 ? 38.164 -16.203 1.625 1.00 15.04 343 ALA A CA 1
ATOM 2145 C C . ALA A 1 343 ? 38.369 -16.983 0.326 1.00 15.14 343 ALA A C 1
ATOM 2146 O O . ALA A 1 343 ? 39.218 -16.626 -0.492 1.00 14.86 343 ALA A O 1
ATOM 2148 N N . ALA A 1 344 ? 37.570 -18.029 0.124 1.00 13.08 344 ALA A N 1
ATOM 2149 C CA . ALA A 1 344 ? 37.634 -18.818 -1.096 1.00 12.81 344 ALA A CA 1
ATOM 2150 C C . ALA A 1 344 ? 37.343 -17.971 -2.327 1.00 13.31 344 ALA A C 1
ATOM 2151 O O . ALA A 1 344 ? 37.958 -18.152 -3.370 1.00 13.57 344 ALA A O 1
ATOM 2153 N N . MET A 1 345 ? 36.382 -17.059 -2.221 1.00 14.40 345 MET A N 1
ATOM 2154 C CA . MET A 1 345 ? 36.071 -16.187 -3.350 1.00 14.71 345 MET A CA 1
ATOM 2155 C C . MET A 1 345 ? 37.253 -15.266 -3.659 1.00 14.30 345 MET A C 1
ATOM 2156 O O . MET A 1 345 ? 37.575 -15.040 -4.829 1.00 15.21 345 MET A O 1
ATOM 2161 N N . GLY A 1 346 ? 37.939 -14.792 -2.623 1.00 14.27 346 GLY A N 1
ATOM 2162 C CA . GLY A 1 346 ? 39.155 -14.026 -2.846 1.00 14.59 346 GLY A CA 1
ATOM 2163 C C . GLY A 1 346 ? 40.234 -14.827 -3.559 1.00 15.66 346 GLY A C 1
ATOM 2164 O O . GLY A 1 346 ? 40.861 -14.352 -4.515 1.00 16.44 346 GLY A O 1
ATOM 2165 N N . TYR A 1 347 ? 40.485 -16.044 -3.088 1.00 14.15 347 TYR A N 1
ATOM 2166 C CA . TYR A 1 347 ? 41.557 -16.856 -3.658 1.00 14.22 347 TYR A CA 1
ATOM 2167 C C . TYR A 1 347 ? 41.275 -17.250 -5.100 1.00 13.73 347 TYR A C 1
ATOM 2168 O O . TYR A 1 347 ? 42.200 -17.433 -5.894 1.00 14.81 347 TYR A O 1
ATOM 2177 N N . THR A 1 348 ? 40.001 -17.437 -5.435 1.00 15.26 348 THR A N 1
ATOM 2178 C CA . THR A 1 348 ? 39.635 -17.940 -6.755 1.00 14.66 348 THR A CA 1
ATOM 2179 C C . THR A 1 348 ? 39.254 -16.825 -7.727 1.00 15.75 348 THR A C 1
ATOM 2180 O O . THR A 1 348 ? 38.929 -17.098 -8.878 1.00 15.67 348 THR A O 1
ATOM 2184 N N . GLY A 1 349 ? 39.290 -15.575 -7.267 1.00 14.45 349 GLY A N 1
ATOM 2185 C CA . GLY A 1 349 ? 38.909 -14.454 -8.116 1.00 16.61 349 GLY A CA 1
ATOM 2186 C C . GLY A 1 349 ? 37.437 -14.443 -8.470 1.00 17.32 349 GLY A C 1
ATOM 2187 O O . GLY A 1 349 ? 37.048 -14.016 -9.562 1.00 19.81 349 GLY A O 1
ATOM 2188 N N . SER A 1 350 ? 36.610 -14.914 -7.545 1.00 16.27 350 SER A N 1
ATOM 2189 C CA . SER A 1 350 ? 35.176 -14.997 -7.782 1.00 16.51 350 SER A CA 1
ATOM 2190 C C . SER A 1 350 ? 34.446 -13.821 -7.140 1.00 15.17 350 SER A C 1
ATOM 2191 O O . SER A 1 350 ? 34.342 -13.739 -5.926 1.00 16.45 350 SER A O 1
ATOM 2194 N N . ALA A 1 351 ? 33.915 -12.919 -7.965 1.00 16.61 351 ALA A N 1
ATOM 2195 C CA . ALA A 1 351 ? 33.249 -11.732 -7.442 1.00 18.24 351 ALA A CA 1
ATOM 2196 C C . ALA A 1 351 ? 31.843 -12.057 -6.963 1.00 18.13 351 ALA A C 1
ATOM 2197 O O . ALA A 1 351 ? 31.272 -11.345 -6.136 1.00 16.92 351 ALA A O 1
ATOM 2199 N N . THR A 1 352 ? 31.296 -13.138 -7.509 1.00 16.24 352 THR A N 1
ATOM 2200 C CA . THR A 1 352 ? 29.922 -13.553 -7.258 1.00 16.96 352 THR A CA 1
ATOM 2201 C C . THR A 1 352 ? 29.894 -15.064 -7.142 1.00 15.90 352 THR A C 1
ATOM 2202 O O . THR A 1 352 ? 30.858 -15.736 -7.527 1.00 15.60 352 THR A O 1
ATOM 2206 N N . ILE A 1 353 ? 28.790 -15.600 -6.633 1.00 15.16 353 ILE A N 1
ATOM 2207 C CA . ILE A 1 353 ? 28.644 -17.054 -6.552 1.00 15.01 353 ILE A CA 1
ATOM 2208 C C . ILE A 1 353 ? 28.611 -17.672 -7.943 1.00 16.77 353 ILE A C 1
ATOM 2209 O O . ILE A 1 353 ? 29.168 -18.744 -8.160 1.00 15.49 353 ILE A O 1
ATOM 2214 N N . GLU A 1 354 ? 28.023 -16.975 -8.909 1.00 15.77 354 GLU A N 1
ATOM 2215 C CA . GLU A 1 354 ? 28.007 -17.473 -10.277 1.00 15.66 354 GLU A CA 1
ATOM 2216 C C . GLU A 1 354 ? 29.420 -17.631 -10.847 1.00 17.15 354 GLU A C 1
ATOM 2217 O O . GLU A 1 354 ? 29.695 -18.563 -11.607 1.00 19.26 354 GLU A O 1
ATOM 2223 N N . GLU A 1 355 ? 30.324 -16.738 -10.465 1.00 16.30 355 GLU A N 1
ATOM 2224 C CA . GLU A 1 355 ? 31.717 -16.907 -10.861 1.00 16.00 355 GLU A CA 1
ATOM 2225 C C . GLU A 1 355 ? 32.397 -18.057 -10.122 1.00 15.48 355 GLU A C 1
ATOM 2226 O O . GLU A 1 355 ? 33.174 -18.793 -10.716 1.00 16.20 355 GLU A O 1
ATOM 2232 N N . LEU A 1 356 ? 32.100 -18.204 -8.834 1.00 14.75 356 LEU A N 1
ATOM 2233 C CA . LEU A 1 356 ? 32.656 -19.311 -8.052 1.00 13.65 356 LEU A CA 1
ATOM 2234 C C . LEU A 1 356 ? 32.274 -20.673 -8.637 1.00 14.43 356 LEU A C 1
ATOM 2235 O O . LEU A 1 356 ? 33.066 -21.624 -8.591 1.00 14.68 356 LEU A O 1
ATOM 2240 N N . GLN A 1 357 ? 31.086 -20.754 -9.223 1.00 13.81 357 GLN A N 1
ATOM 2241 C CA . GLN A 1 357 ? 30.631 -21.981 -9.871 1.00 13.92 357 GLN A CA 1
ATOM 2242 C C . GLN A 1 357 ? 31.486 -22.387 -11.066 1.00 15.58 357 GLN A C 1
ATOM 2243 O O . GLN A 1 357 ? 31.361 -23.502 -11.561 1.00 16.03 357 GLN A O 1
ATOM 2249 N N . GLN A 1 358 ? 32.363 -21.493 -11.520 1.00 14.78 358 GLN A N 1
ATOM 2250 C CA . GLN A 1 358 ? 33.248 -21.811 -12.631 1.00 15.61 358 GLN A CA 1
ATOM 2251 C C . GLN A 1 358 ? 34.687 -22.091 -12.187 1.00 17.66 358 GLN A C 1
ATOM 2252 O O . GLN A 1 358 ? 35.569 -22.280 -13.022 1.00 17.86 358 GLN A O 1
ATOM 2258 N N . ALA A 1 359 ? 34.930 -22.115 -10.881 1.00 14.69 359 ALA A N 1
ATOM 2259 C CA . ALA A 1 359 ? 36.271 -22.356 -10.370 1.00 14.74 359 ALA A CA 1
ATOM 2260 C C . ALA A 1 359 ? 36.700 -23.802 -10.617 1.00 15.08 359 ALA A C 1
ATOM 2261 O O . ALA A 1 359 ? 35.877 -24.682 -10.876 1.00 16.43 359 ALA A O 1
ATOM 2263 N N . GLN A 1 360 ? 37.999 -24.046 -10.543 1.00 14.25 360 GLN A N 1
ATOM 2264 C CA . GLN A 1 360 ? 38.559 -25.365 -10.804 1.00 14.31 360 G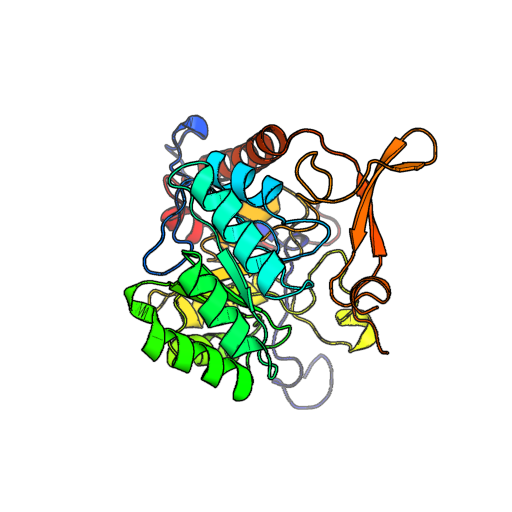LN A CA 1
ATOM 2265 C C . GLN A 1 360 ? 39.116 -26.015 -9.552 1.00 14.12 360 GLN A C 1
ATOM 2266 O O . GLN A 1 360 ? 39.533 -25.323 -8.614 1.00 14.45 360 GLN A O 1
ATOM 2272 N N . PHE A 1 361 ? 39.141 -27.345 -9.579 1.00 13.75 361 PHE A N 1
ATOM 2273 C CA . PHE A 1 361 ? 39.664 -28.165 -8.486 1.00 12.11 361 PHE A CA 1
ATOM 2274 C C . PHE A 1 361 ? 40.985 -28.834 -8.846 1.00 13.83 361 PHE A C 1
ATOM 2275 O O . PHE A 1 361 ? 41.281 -29.071 -10.027 1.00 15.47 361 PHE A O 1
ATOM 2283 N N . VAL A 1 362 ? 41.743 -29.187 -7.810 1.00 13.51 362 VAL A N 1
ATOM 2284 C CA . VAL A 1 362 ? 42.787 -30.195 -7.904 1.00 13.42 362 VAL A CA 1
ATOM 2285 C C . VAL A 1 362 ? 42.352 -31.378 -7.033 1.00 12.81 362 VAL A C 1
ATOM 2286 O O . VAL A 1 362 ? 41.819 -31.196 -5.932 1.00 13.73 362 VAL A O 1
ATOM 2290 N N . GLN A 1 363 ? 42.525 -32.590 -7.545 1.00 13.71 363 GLN A N 1
ATOM 2291 C CA . GLN A 1 363 ? 42.201 -33.769 -6.759 1.00 14.18 363 GLN A CA 1
ATOM 2292 C C . GLN A 1 363 ? 43.406 -34.078 -5.898 1.00 15.05 363 GLN A C 1
ATOM 2293 O O . GLN A 1 363 ? 44.539 -33.953 -6.353 1.00 17.21 363 GLN A O 1
ATOM 2299 N N . ILE A 1 364 ? 43.177 -34.455 -4.648 1.00 14.04 364 ILE A N 1
ATOM 2300 C CA . ILE A 1 364 ? 44.294 -34.760 -3.759 1.00 16.06 364 ILE A CA 1
ATOM 2301 C C . ILE A 1 364 ? 44.317 -36.226 -3.345 1.00 17.84 364 ILE A C 1
ATOM 2302 O O . ILE A 1 364 ? 43.344 -36.958 -3.518 1.00 19.34 364 ILE A O 1
ATOM 2307 N N . THR A 1 365 ? 45.454 -36.653 -2.807 1.00 17.51 365 THR A N 1
ATOM 2308 C CA . THR A 1 365 ? 45.614 -38.019 -2.323 1.00 20.91 365 THR A CA 1
ATOM 2309 C C . THR A 1 365 ? 45.315 -38.133 -0.830 1.00 18.60 365 THR A C 1
ATOM 2310 O O . THR A 1 365 ? 45.139 -37.134 -0.127 1.00 20.70 365 THR A O 1
ATOM 2314 N N . ALA A 1 366 ? 45.289 -39.367 -0.340 1.00 23.01 366 ALA A N 1
ATOM 2315 C CA . ALA A 1 366 ? 45.071 -39.608 1.079 1.00 28.64 366 ALA A CA 1
ATOM 2316 C C . ALA A 1 366 ? 46.166 -38.965 1.916 1.00 29.56 366 ALA A C 1
ATOM 2317 O O . ALA A 1 366 ? 45.919 -38.533 3.041 1.00 29.34 366 ALA A O 1
ATOM 2319 N N . ALA A 1 367 ? 47.372 -38.894 1.356 1.00 26.65 367 ALA A N 1
ATOM 2320 C CA . ALA A 1 367 ? 48.506 -38.302 2.057 1.00 30.97 367 ALA A CA 1
ATOM 2321 C C . ALA A 1 367 ? 48.252 -36.822 2.278 1.00 32.68 367 ALA A C 1
ATOM 2322 O O . ALA A 1 367 ? 48.449 -36.297 3.373 1.00 33.15 367 ALA A O 1
ATOM 2324 N N . GLY A 1 368 ? 47.800 -36.151 1.226 1.00 27.15 368 GLY A N 1
ATOM 2325 C CA . GLY A 1 368 ? 47.497 -34.738 1.313 1.00 32.48 368 GLY A CA 1
ATOM 2326 C C . GLY A 1 368 ? 46.208 -34.521 2.073 1.00 33.98 368 GLY A C 1
ATOM 2327 O O . GLY A 1 368 ? 45.259 -35.283 1.925 1.00 34.38 368 GLY A O 1
ATOM 2328 N N . LEU A 1 369 ? 46.147 -33.457 2.872 1.00 30.61 369 LEU A N 1
ATOM 2329 C CA . LEU A 1 369 ? 44.890 -33.069 3.566 1.00 42.25 369 LEU A CA 1
ATOM 2330 C C . LEU A 1 369 ? 44.616 -31.556 3.769 1.00 38.50 369 LEU A C 1
ATOM 2331 O O . LEU A 1 369 ? 44.124 -31.122 4.844 1.00 43.69 369 LEU A O 1
#

Sequence (332 aa):
VPTGGDDPTKIAMLGLTFDDVLLLPAASDVLPANADTSSQLTKKIRLKVVPLVVSSAMDTVTEARMAIAMARAGGMGVLHRNLPVAEQAAQVETVKRSGGLLVGAAVGVGDDAWERAMALRDAGVDVLVVDTAHAHNRKVLDMVHRLKTTVGDEIEVVGGNVATRAAAAALVEAGADAVKVGVGPGSICCTTRVVAGVGAPQITAILEAVAACAPHGVPVIADGGLQYSGDIAKALAAGASTAMLGSSLLAGTAESPGELILVNGKQFKSYRGMGSLGAMQLVPEGIEGRVPFRGPLSTVIHQLVGGLRAAMGYTGSATIEELQQAQFVQITAAGL

Nearest PDB structures (foldseek):
  6d4r-assembly1_A  TM=1.003E+00  e=7.201E-73  Mycolicibacterium thermoresistibile ATCC 19527
  5ou3-assembly1_A  TM=9.989E-01  e=1.346E-69  Mycolicibacterium thermoresistibile ATCC 19527
  5upv-assembly1_A  TM=9.997E-01  e=6.548E-66  Mycobacterium tuberculosis H37Rv
  4zqm-assembly1_A  TM=9.991E-01  e=3.707E-65  Mycobacterium tuberculosis H37Rv
  5upu-assembly1_A  TM=9.990E-01  e=1.464E-62  Mycobacterium tuberculosis H37Rv

Foldseek 3Di:
DVVDDDDPCPVPDDFDALVQWAFAFDDAPAALVQFQQWFDPFLPDIWSHQEEADQDQLFDFLLNQLQQQVLGHGYEHHDLDDLVVRLVRLLSNVVVDPGAYHYEAELDPCRVVSVVSNVVSQHAEYEHDDLDCQDPSNLQVQLVCCVPVVVRHAYEYDDDQALVSLLSNVVSPHRAYEYWRQAAPFFQCCPLVVDTGHQLNSLLRSQVNAVVVSTAYEYEHNDDALSSQLSSLLSPHRHYYDAQLRSLEPSGDADWDDDPNFIKGKGKDCQDPVNVCDDGGGYIDIHGRDYHPSVSSVRSSSSNSVSCRRHNNSYSVSSNNTDIDGDDPVPD

CATH classification: 3.20.20.70

B-factor: mean 23.23, std 8.54, range [11.82, 58.7]

Secondary structure (DSSP, 8-state):
-TTSSS-TTSS------GGGEEEPP------GGG-B--EESSSS-EESSSEEE-S-TTT-SHHHHHHHHHTTSEEEE--SS-HHHHHHHHHHHHTTSS---EEEE-SSTTHHHHHHHHHHHT-SEEEEE-S---SHHHHHHHHHHHHHHTTTSEEEEEEE-SHHHHHHHHHHT-SEEEE-SS--TTB-HHHHT-----HHHHHHHHHHHHGGGT--EEEES---SHHHHHHHHHTT-SEEEESHHHHTBTTSSS-EEEETTEEEEEEE-TTSHHHH-----B-EEEEE--B-HHHHHHHHHHHHHHHHHHHT-SBHHHHTT--EEE--SS--

Organism: Mycolicibacterium thermoresistibile (strain ATCC 19527 / DSM 44167 / CIP 105390 / JCM 6362 / NCTC 10409 / 316) (NCBI:txid1078020)

Solvent-accessible surface area: 14607 Å² total; per-residue (Å²): 72,145,104,44,60,141,67,102,99,166,116,80,114,138,27,30,55,4,84,42,4,81,33,75,93,60,106,58,151,26,118,56,85,113,6,66,6,19,1,44,3,0,101,140,24,96,3,162,16,0,1,1,0,7,15,18,21,11,0,0,56,14,147,0,0,23,19,0,16,164,32,11,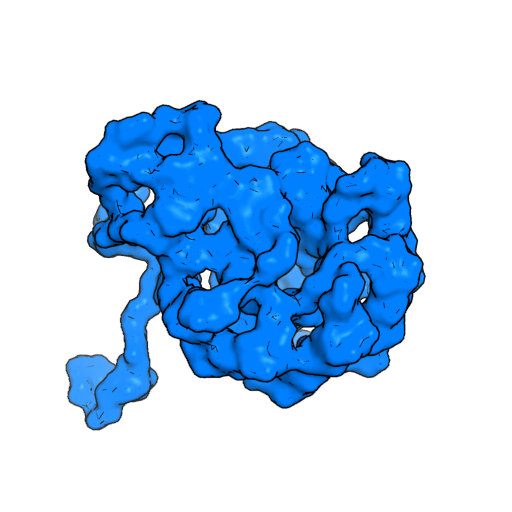3,1,0,2,0,4,91,64,26,95,39,79,78,0,13,44,16,0,97,42,0,66,174,39,43,90,26,55,0,0,0,0,0,6,60,53,140,88,6,64,104,30,0,31,28,0,92,110,12,34,6,30,0,0,4,0,34,26,78,110,0,79,69,72,55,5,35,95,18,0,96,130,0,47,94,71,9,4,142,88,5,9,0,1,0,0,12,1,15,71,118,62,4,0,46,22,0,22,153,11,23,1,5,0,0,8,0,7,19,11,24,21,60,25,34,27,20,91,124,73,58,64,78,41,18,40,1,1,16,1,0,84,34,0,24,41,10,0,63,102,119,52,5,12,2,4,0,21,15,26,9,78,137,32,33,3,0,1,23,0,0,5,4,12,0,12,0,0,7,2,11,21,31,0,0,0,0,31,30,5,26,52,146,88,63,128,41,114,72,43,93,43,7,41,9,60,1,61,26,1,99,24,4,79,107,156,114,40,74,8,86,100,29,136,15,75,63,87,13,70,0,73,72,18,8,127,118,10,15,33,22,1,61,37,15,0,10,151,12,20,2,40,39,0,77,86,0,38,143,23,133,52,61,105,32,98,96,97,30,171

InterPro domains:
  IPR000644 CBS domain [PF00571] (113-160)
  IPR000644 CBS domain [PF00571] (169-222)
  IPR000644 CBS domain [PS51371] (113-171)
  IPR000644 CBS domain [PS51371] (173-230)
  IPR000644 CBS domain [SM00116] (116-164)
  IPR000644 CBS domain [SM00116] (177-225)
  IPR001093 IMP dehydrogenase/GMP reductase [PF00478] (28-499)
  IPR001093 IMP dehydrogenase/GMP reductase [cd00381] (28-488)
  IPR005990 Inosine-5'-monophosphate dehydrogenase [MF_01964] (28-512)
  IPR005990 Inosine-5'-monophosphate dehydrogenase [PIRSF000130] (27-511)
  IPR005990 Inosine-5'-monophosphate dehydrogenase [PTHR11911] (27-505)
  IPR005990 Inosine-5'-monophosphate dehydrogenase [TIGR01302] (28-481)
  IPR013785 Aldolase-type TIM barrel [G3DSA:3.20.20.70] (20-512)
  IPR015875 IMP dehydrogenase / GMP reductase, conserved site [PS00487] (315-327)
  IPR046342 CBS domain superfamily [SSF54631] (85-222)

Radius of gyration: 19.06 Å; Cα contacts (8 Å, |Δi|>4): 816; chains: 1; bounding box: 52×52×50 Å